Protein AF-A0A3D8UKM8-F1 (afdb_monomer_lite)

Structure (mmCIF, N/CA/C/O backbone):
data_AF-A0A3D8UKM8-F1
#
_entry.id   AF-A0A3D8UKM8-F1
#
loop_
_atom_site.group_PDB
_atom_site.id
_atom_site.type_symbol
_atom_site.label_atom_id
_atom_site.label_alt_id
_atom_site.label_comp_id
_atom_site.label_asym_id
_atom_site.label_entity_id
_atom_site.label_seq_id
_atom_site.pdbx_PDB_ins_code
_atom_site.Cartn_x
_atom_site.Cartn_y
_atom_site.Cartn_z
_atom_site.occupancy
_atom_site.B_iso_or_equiv
_atom_site.auth_seq_id
_atom_site.auth_comp_id
_atom_site.auth_asym_id
_atom_site.auth_atom_id
_atom_site.pdbx_PDB_model_num
ATOM 1 N N . MET A 1 1 ? -73.034 -34.391 69.040 1.00 37.00 1 MET A N 1
ATOM 2 C CA . MET A 1 1 ? -71.690 -34.898 69.391 1.00 37.00 1 MET A CA 1
ATOM 3 C C . MET A 1 1 ? -70.715 -34.436 68.321 1.00 37.00 1 MET A C 1
ATOM 5 O O . MET A 1 1 ? -71.041 -34.678 67.173 1.00 37.00 1 MET A O 1
ATOM 9 N N . LYS A 1 2 ? -69.572 -33.852 68.734 1.00 40.25 2 LYS A N 1
ATOM 10 C CA . LYS A 1 2 ? -68.209 -34.066 68.185 1.00 40.25 2 LYS A CA 1
ATOM 11 C C . LYS A 1 2 ? -67.989 -33.711 66.690 1.00 40.25 2 LYS A C 1
ATOM 13 O O . LYS A 1 2 ? -68.702 -34.214 65.848 1.00 40.25 2 LYS A O 1
ATOM 18 N N . LEU A 1 3 ? -67.008 -32.933 66.231 1.00 40.53 3 LEU A N 1
ATOM 19 C CA . LEU A 1 3 ? -65.710 -32.465 66.729 1.00 40.53 3 LEU A CA 1
ATOM 20 C C . LEU A 1 3 ? -65.201 -31.385 65.736 1.00 40.53 3 LEU A C 1
ATOM 22 O O . LEU A 1 3 ? -65.395 -31.526 64.535 1.00 40.53 3 LEU A O 1
ATOM 26 N N . LEU A 1 4 ? -64.556 -30.342 66.270 1.00 45.38 4 LEU A N 1
ATOM 27 C CA . LEU A 1 4 ? -63.346 -29.651 65.783 1.00 45.38 4 LEU A CA 1
ATOM 28 C C . LEU A 1 4 ? -62.930 -29.743 64.289 1.00 45.38 4 LEU A C 1
ATOM 30 O O . LEU A 1 4 ? -62.581 -30.816 63.814 1.00 45.38 4 LEU A O 1
ATOM 34 N N . HIS A 1 5 ? -62.714 -28.598 63.623 1.00 42.22 5 HIS A N 1
ATOM 35 C CA . HIS A 1 5 ? -61.382 -27.958 63.542 1.00 42.22 5 HIS A CA 1
ATOM 36 C C . HIS A 1 5 ? -61.373 -26.676 62.684 1.00 42.22 5 HIS A C 1
ATOM 38 O O . HIS A 1 5 ? -61.903 -26.616 61.581 1.00 42.22 5 HIS A O 1
ATOM 44 N N . SER A 1 6 ? -60.713 -25.659 63.238 1.00 53.66 6 SER A N 1
ATOM 45 C CA . SER A 1 6 ? -60.267 -24.417 62.605 1.00 53.66 6 SER A CA 1
ATOM 46 C C . SER A 1 6 ? -59.306 -24.693 61.443 1.00 53.66 6 SER A C 1
ATOM 48 O O . SER A 1 6 ? -58.308 -25.374 61.668 1.00 53.66 6 SER A O 1
ATOM 50 N N . ILE A 1 7 ? -59.550 -24.140 60.247 1.00 52.72 7 ILE A N 1
ATOM 51 C CA . ILE A 1 7 ? -58.528 -23.997 59.191 1.00 52.72 7 ILE A CA 1
ATOM 52 C C . ILE A 1 7 ? -58.705 -22.639 58.493 1.00 52.72 7 ILE A C 1
ATOM 54 O O . ILE A 1 7 ? -59.426 -22.487 57.514 1.00 52.72 7 ILE A O 1
ATOM 58 N N . ILE A 1 8 ? -58.083 -21.634 59.110 1.00 48.53 8 ILE A N 1
ATOM 59 C CA . ILE A 1 8 ? -57.182 -20.632 58.518 1.00 48.53 8 ILE A CA 1
ATOM 60 C C . ILE A 1 8 ? -57.419 -20.312 57.029 1.00 48.53 8 ILE A C 1
ATOM 62 O O . ILE A 1 8 ? -57.044 -21.062 56.129 1.00 48.53 8 ILE A O 1
ATOM 66 N N . LEU A 1 9 ? -57.938 -19.105 56.796 1.00 47.56 9 LEU A N 1
ATOM 67 C CA . LEU A 1 9 ? -57.894 -18.374 55.534 1.00 47.56 9 LEU A CA 1
ATOM 68 C C . LEU A 1 9 ? -56.422 -18.104 55.157 1.00 47.56 9 LEU A C 1
ATOM 70 O O . LEU A 1 9 ? -55.821 -17.134 55.613 1.00 47.56 9 LEU A O 1
ATOM 74 N N . ILE A 1 10 ? -55.818 -18.985 54.355 1.00 50.00 10 ILE A N 1
ATOM 75 C CA . ILE A 1 10 ? -54.484 -18.775 53.777 1.00 50.00 10 ILE A CA 1
ATOM 76 C C . ILE A 1 10 ? -54.633 -17.761 52.639 1.00 50.00 10 ILE A C 1
ATOM 78 O O . ILE A 1 10 ? -54.906 -18.115 51.493 1.00 50.00 10 ILE A O 1
ATOM 82 N N . THR A 1 11 ? -54.451 -16.475 52.942 1.00 49.25 11 THR A N 1
ATOM 83 C CA . THR A 1 11 ? -54.094 -15.488 51.922 1.00 49.25 11 THR A CA 1
ATOM 84 C C . THR A 1 11 ? -52.689 -15.823 51.439 1.00 49.25 11 THR A C 1
ATOM 86 O O . THR A 1 11 ? -51.696 -15.457 52.069 1.00 49.25 11 THR A O 1
ATOM 89 N N . LEU A 1 12 ? -52.601 -16.549 50.328 1.00 47.50 12 LEU A N 1
ATOM 90 C CA . LEU A 1 12 ? -51.359 -16.730 49.595 1.00 47.50 12 LEU A CA 1
ATOM 91 C C . LEU A 1 12 ? -51.004 -15.386 48.940 1.00 47.50 12 LEU A C 1
ATOM 93 O O . LEU A 1 12 ? -51.310 -15.140 47.776 1.00 47.50 12 LEU A O 1
ATOM 97 N N . PHE A 1 13 ? -50.390 -14.483 49.707 1.00 51.66 13 PHE A N 1
ATOM 98 C CA . PHE A 1 13 ? -49.663 -13.353 49.141 1.00 51.66 13 PHE A CA 1
ATOM 99 C C . PHE A 1 13 ? -48.431 -13.944 48.456 1.00 51.66 13 PHE A C 1
ATOM 101 O O . PHE A 1 13 ? -47.390 -14.157 49.075 1.00 51.66 13 PHE A O 1
ATOM 108 N N . ALA A 1 14 ? -48.576 -14.296 47.179 1.00 52.03 14 ALA A N 1
ATOM 109 C CA . ALA A 1 14 ? -47.441 -14.606 46.333 1.00 52.03 14 ALA A CA 1
ATOM 110 C C . ALA A 1 14 ? -46.570 -13.345 46.275 1.00 52.03 14 ALA A C 1
ATOM 112 O O . ALA A 1 14 ? -46.911 -12.366 45.610 1.00 52.03 14 ALA A O 1
ATOM 113 N N . THR A 1 15 ? -45.463 -13.335 47.013 1.00 51.72 15 THR A N 1
ATOM 114 C CA . THR A 1 15 ? -44.419 -12.328 46.858 1.00 51.72 15 THR A CA 1
ATOM 115 C C . THR A 1 15 ? -43.803 -12.530 45.480 1.00 51.72 15 THR A C 1
ATOM 117 O O . THR A 1 15 ? -42.902 -13.340 45.280 1.00 51.72 15 THR A O 1
ATOM 120 N N . MET A 1 16 ? -44.324 -11.820 44.479 1.00 47.91 16 MET A N 1
ATOM 121 C CA . MET A 1 16 ? -43.662 -11.745 43.185 1.00 47.91 16 MET A CA 1
ATOM 122 C C . MET A 1 16 ? -42.315 -11.051 43.398 1.00 47.91 16 MET A C 1
ATOM 124 O O . MET A 1 16 ? -42.268 -9.856 43.700 1.00 47.91 16 MET A O 1
ATOM 128 N N . LEU A 1 17 ? -41.213 -11.800 43.272 1.00 51.38 17 LEU A N 1
ATOM 129 C CA . LEU A 1 17 ? -39.883 -11.226 43.081 1.00 51.38 17 LEU A CA 1
ATOM 130 C C . LEU A 1 17 ? -39.904 -10.477 41.743 1.00 51.38 17 LEU A C 1
ATOM 132 O O . LEU A 1 17 ? -39.611 -11.035 40.689 1.00 51.38 17 LEU A O 1
ATOM 136 N N . ASN A 1 18 ? -40.305 -9.209 41.774 1.00 58.56 18 ASN A N 1
ATOM 137 C CA . ASN A 1 18 ? -40.315 -8.355 40.597 1.00 58.56 18 ASN A CA 1
ATOM 138 C C . ASN A 1 18 ? -38.876 -7.932 40.286 1.00 58.56 18 ASN A C 1
ATOM 140 O O . ASN A 1 18 ? -38.414 -6.889 40.750 1.00 58.56 18 ASN A O 1
ATOM 144 N N . ALA A 1 19 ? -38.159 -8.733 39.498 1.00 65.88 19 ALA A N 1
ATOM 145 C CA . ALA A 1 19 ? -36.970 -8.254 38.806 1.00 65.88 19 ALA A CA 1
ATOM 146 C C . ALA A 1 19 ? -37.419 -7.167 37.816 1.00 65.88 19 ALA A C 1
ATOM 148 O O . ALA A 1 19 ? -37.959 -7.464 36.753 1.00 65.88 19 ALA A O 1
ATOM 149 N N . GLN A 1 20 ? -37.274 -5.897 38.198 1.00 81.88 20 GLN A N 1
ATOM 150 C CA . GLN A 1 20 ? -37.679 -4.781 37.347 1.00 81.88 20 GLN A CA 1
ATOM 151 C C . GLN A 1 20 ? -36.661 -4.621 36.221 1.00 81.88 20 GLN A C 1
ATOM 153 O O . GLN A 1 20 ? -35.467 -4.486 36.493 1.00 81.88 20 GLN A O 1
ATOM 158 N N . THR A 1 21 ? -37.127 -4.600 34.972 1.00 89.50 21 THR A N 1
ATOM 159 C CA . THR A 1 21 ? -36.298 -4.310 33.797 1.00 89.50 21 THR A CA 1
ATOM 160 C C . THR A 1 21 ? -36.828 -3.104 33.038 1.00 89.50 21 THR A C 1
ATOM 162 O O . THR A 1 21 ? -38.039 -2.904 32.954 1.00 89.50 21 THR A O 1
ATOM 165 N N . THR A 1 22 ? -35.944 -2.312 32.441 1.00 93.44 22 THR A N 1
ATOM 166 C CA . THR A 1 22 ? -36.337 -1.204 31.565 1.00 93.44 22 THR A CA 1
ATOM 167 C C . THR A 1 22 ? -35.377 -1.082 30.391 1.00 93.44 22 THR A C 1
ATOM 169 O O . THR A 1 22 ? -34.185 -1.335 30.533 1.00 93.44 22 THR A O 1
ATOM 172 N N . MET A 1 23 ? -35.896 -0.716 29.222 1.00 92.81 23 MET A N 1
ATOM 173 C CA . MET A 1 23 ? -35.094 -0.506 28.022 1.00 92.81 23 MET A CA 1
ATOM 174 C C . MET A 1 23 ? -34.968 0.989 27.755 1.00 92.81 23 MET A C 1
ATOM 176 O O . MET A 1 23 ? -35.978 1.689 27.697 1.00 92.81 23 MET A O 1
ATOM 180 N N . CYS A 1 24 ? -33.743 1.458 27.550 1.00 96.25 24 CYS A N 1
ATOM 181 C CA . CYS A 1 24 ? -33.461 2.823 27.129 1.00 96.25 24 CYS A CA 1
ATOM 182 C C . CYS A 1 24 ? -32.556 2.813 25.903 1.00 96.25 24 CYS A C 1
ATOM 184 O O . CYS A 1 24 ? -31.818 1.859 25.685 1.00 96.25 24 CYS A O 1
ATOM 186 N N . TYR A 1 25 ? -32.582 3.860 25.092 1.00 95.62 25 TYR A N 1
ATOM 187 C CA . TYR A 1 25 ? -31.808 3.900 23.861 1.00 95.62 25 TYR A CA 1
ATOM 188 C C . TYR A 1 25 ? -31.309 5.301 23.527 1.00 95.62 25 TYR A C 1
ATOM 190 O O . TYR A 1 25 ? -31.756 6.297 24.087 1.00 95.62 25 TYR A O 1
ATOM 198 N N . LYS A 1 26 ? -30.362 5.377 22.598 1.00 96.38 26 LYS A N 1
ATOM 199 C CA . LYS A 1 26 ? -29.943 6.619 21.963 1.00 96.38 26 LYS A CA 1
ATOM 200 C C . LYS A 1 26 ? -29.675 6.375 20.497 1.00 96.38 26 LYS A C 1
ATOM 202 O O . LYS A 1 26 ? -28.954 5.441 20.159 1.00 96.38 26 LYS A O 1
ATOM 207 N N . GLU A 1 27 ? -30.224 7.224 19.645 1.00 93.56 27 GLU A N 1
ATOM 208 C CA . GLU A 1 27 ? -29.980 7.168 18.209 1.00 93.56 27 GLU A CA 1
ATOM 209 C C . GLU A 1 27 ? -29.016 8.267 17.765 1.00 93.56 27 GLU A C 1
ATOM 211 O O . GLU A 1 27 ? -28.980 9.354 18.343 1.00 93.56 27 GLU A O 1
ATOM 216 N N . ASN A 1 28 ? -28.259 7.984 16.705 1.00 90.88 28 ASN A N 1
ATOM 217 C CA . ASN A 1 28 ? -27.382 8.928 16.011 1.00 90.88 28 ASN A CA 1
ATOM 218 C C . ASN A 1 28 ? -26.331 9.623 16.899 1.00 90.88 28 ASN A C 1
ATOM 220 O O . ASN A 1 28 ? -25.879 10.724 16.587 1.00 90.88 28 ASN A O 1
ATOM 224 N N . HIS A 1 29 ? -25.887 8.969 17.972 1.00 89.06 29 HIS A N 1
ATOM 225 C CA . HIS A 1 29 ? -24.851 9.492 18.859 1.00 89.06 29 HIS A CA 1
ATOM 226 C C . HIS A 1 29 ? -23.456 9.108 18.357 1.00 89.06 29 HIS A C 1
ATOM 228 O O . HIS A 1 29 ? -23.031 7.957 18.456 1.00 89.06 29 HIS A O 1
ATOM 234 N N . SER A 1 30 ? -22.737 10.068 17.774 1.00 85.88 30 SER A N 1
ATOM 235 C CA . SER A 1 30 ? -21.434 9.823 17.141 1.00 85.88 30 SER A CA 1
ATOM 236 C C . SER A 1 30 ? -20.269 9.728 18.125 1.00 85.88 30 SER A C 1
ATOM 238 O O . SER A 1 30 ? -19.250 9.113 17.810 1.00 85.88 30 SER A O 1
ATOM 240 N N . ASP A 1 31 ? -20.386 10.363 19.292 1.00 86.06 31 ASP A N 1
ATOM 241 C CA . ASP A 1 31 ? -19.308 10.418 20.275 1.00 86.06 31 ASP A CA 1
ATOM 242 C C . ASP A 1 31 ? -19.448 9.325 21.333 1.00 86.06 31 ASP A C 1
ATOM 244 O O . ASP A 1 31 ? -20.073 9.467 22.380 1.00 86.06 31 ASP A O 1
ATOM 248 N N . MET A 1 32 ? -18.779 8.217 21.072 1.00 81.81 32 MET A N 1
ATOM 249 C CA . MET A 1 32 ? -18.794 7.051 21.942 1.00 81.81 32 MET A CA 1
ATOM 250 C C . MET A 1 32 ? -18.269 7.316 23.364 1.00 81.81 32 MET A C 1
ATOM 252 O O . MET A 1 32 ? -18.579 6.544 24.262 1.00 81.81 32 MET A O 1
ATOM 256 N N . THR A 1 33 ? -17.502 8.389 23.596 1.00 82.31 33 THR A N 1
ATOM 257 C CA . THR A 1 33 ? -16.955 8.711 24.928 1.00 82.31 33 THR A CA 1
ATOM 258 C C . THR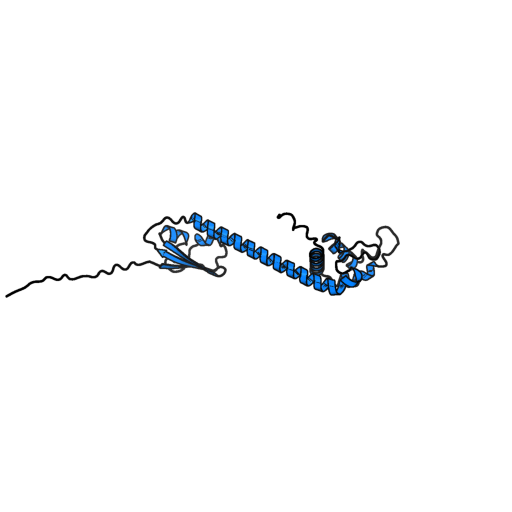 A 1 33 ? -17.975 9.360 25.860 1.00 82.31 33 THR A C 1
ATOM 260 O O . THR A 1 33 ? -17.815 9.327 27.075 1.00 82.31 33 THR A O 1
ATOM 263 N N . THR A 1 34 ? -19.052 9.911 25.301 1.00 90.69 34 THR A N 1
ATOM 264 C CA . THR A 1 34 ? -20.091 10.627 26.051 1.00 90.69 34 THR A CA 1
ATOM 265 C C . THR A 1 34 ? -21.400 9.847 26.146 1.00 90.69 34 THR A C 1
ATOM 267 O O . THR A 1 34 ? -22.346 10.315 26.776 1.00 90.69 34 THR A O 1
ATOM 270 N N . ILE A 1 35 ? -21.492 8.643 25.566 1.00 90.94 35 ILE A N 1
ATOM 271 C CA . ILE A 1 35 ? -22.751 7.877 25.528 1.00 90.94 35 ILE A CA 1
ATOM 272 C C . ILE A 1 35 ? -23.274 7.518 26.927 1.00 90.94 35 ILE A C 1
ATOM 274 O O . ILE A 1 35 ? -24.474 7.603 27.174 1.00 90.94 35 ILE A O 1
ATOM 278 N N . ASN A 1 36 ? -22.385 7.206 27.875 1.00 87.19 36 ASN A N 1
ATOM 279 C CA . ASN A 1 36 ? -22.770 6.820 29.236 1.00 87.19 36 ASN A CA 1
ATOM 280 C C . ASN A 1 36 ? -23.314 7.989 30.073 1.00 87.19 36 ASN A C 1
ATOM 282 O O . ASN A 1 36 ? -24.058 7.763 31.029 1.00 87.19 36 ASN A O 1
ATOM 286 N N . THR A 1 37 ? -22.956 9.226 29.722 1.00 92.50 37 THR A N 1
ATOM 287 C CA . THR A 1 37 ? -23.399 10.461 30.392 1.00 92.50 37 THR A CA 1
ATOM 288 C C . THR A 1 37 ? -24.475 11.211 29.605 1.00 92.50 37 THR A C 1
ATOM 290 O O . THR A 1 37 ? -25.123 12.110 30.140 1.00 92.50 37 THR A O 1
ATOM 293 N N . THR A 1 38 ? -24.718 10.819 28.353 1.00 94.31 38 THR A N 1
ATOM 294 C CA . THR A 1 38 ? -25.784 11.364 27.511 1.00 94.31 38 THR A CA 1
ATOM 295 C C . THR A 1 38 ? -27.145 10.854 27.975 1.00 94.31 38 THR A C 1
ATOM 297 O O . THR A 1 38 ? -27.305 9.690 28.342 1.00 94.31 38 THR A O 1
ATOM 300 N N . LYS A 1 39 ? -28.153 11.731 27.954 1.00 96.69 39 LYS A N 1
ATOM 301 C CA . LYS A 1 39 ? -29.528 11.372 28.314 1.00 96.69 39 LYS A CA 1
ATOM 302 C C . LYS A 1 39 ? -30.112 10.395 27.294 1.00 96.69 39 LYS A C 1
ATOM 304 O O . LYS A 1 39 ? -30.149 10.698 26.096 1.00 96.69 39 LYS A O 1
ATOM 309 N N . LEU A 1 40 ? -30.565 9.249 27.792 1.00 96.00 40 LEU A N 1
ATOM 310 C CA . LEU A 1 40 ? -31.146 8.168 27.011 1.00 96.00 40 LEU A CA 1
ATOM 311 C C . LEU A 1 40 ? -32.661 8.336 26.902 1.00 96.00 40 LEU A C 1
ATOM 313 O O . LEU A 1 40 ? -33.336 8.779 27.832 1.00 96.00 40 LEU A O 1
ATOM 317 N N . ASP A 1 41 ? -33.184 7.943 25.757 1.00 95.75 41 ASP A N 1
ATOM 318 C CA . ASP A 1 41 ? -34.593 7.944 25.402 1.00 95.75 41 ASP A CA 1
ATOM 319 C C . ASP A 1 41 ? -35.238 6.595 25.780 1.00 95.75 41 ASP A C 1
ATOM 321 O O . ASP A 1 41 ? -34.548 5.609 26.047 1.00 95.75 41 ASP A O 1
ATOM 325 N N . GLY A 1 42 ? -36.570 6.539 25.831 1.00 91.44 42 GLY A N 1
ATOM 326 C CA . GLY A 1 42 ? -37.308 5.308 26.140 1.00 91.44 42 GLY A CA 1
ATOM 327 C C . GLY A 1 42 ? -37.338 4.908 27.623 1.00 91.44 42 GLY A C 1
ATOM 328 O O . GLY A 1 42 ? -36.648 5.480 28.472 1.00 91.44 42 GLY A O 1
ATOM 329 N N . GLY A 1 43 ? -38.201 3.935 27.931 1.00 92.88 43 GLY A N 1
ATOM 330 C CA . GLY A 1 43 ? -38.332 3.321 29.256 1.00 92.88 43 GLY A CA 1
ATOM 331 C C . GLY A 1 43 ? -38.434 4.323 30.409 1.00 92.88 43 GLY A C 1
ATOM 332 O O . GLY A 1 43 ? -39.153 5.319 30.331 1.00 92.88 43 GLY A O 1
ATOM 333 N N . LEU A 1 44 ? -37.700 4.048 31.489 1.00 92.44 44 LEU A N 1
ATOM 334 C CA . LEU A 1 44 ? -37.571 4.945 32.645 1.00 92.44 44 LEU A CA 1
ATOM 335 C C . LEU A 1 44 ? -36.580 6.095 32.418 1.00 92.44 44 LEU A C 1
ATOM 337 O O . LEU A 1 44 ? -36.543 7.021 33.230 1.00 92.44 44 LEU A O 1
ATOM 341 N N . CYS A 1 45 ? -35.792 6.061 31.339 1.00 93.62 45 CYS A N 1
ATOM 342 C CA . CYS A 1 45 ? -34.824 7.111 31.054 1.00 93.62 45 CYS A CA 1
ATOM 343 C C . CYS A 1 45 ? -35.496 8.379 30.526 1.00 93.62 45 CYS A C 1
ATOM 345 O O . CYS A 1 45 ? -35.108 9.468 30.943 1.00 93.62 45 CYS A O 1
ATOM 347 N N . GLN A 1 46 ? -36.532 8.248 29.685 1.00 94.62 46 GLN A N 1
ATOM 348 C CA . GLN A 1 46 ? -37.428 9.336 29.247 1.00 94.62 46 GLN A CA 1
ATOM 349 C C . GLN A 1 46 ? -36.712 10.627 28.807 1.00 94.62 46 GLN A C 1
ATOM 351 O O . GLN A 1 46 ? -37.183 11.727 29.101 1.00 94.62 46 GLN A O 1
ATOM 356 N N . SER A 1 47 ? -35.536 10.513 28.186 1.00 94.75 47 SER A N 1
ATOM 357 C CA . SER A 1 47 ? -34.684 11.649 27.794 1.00 94.75 47 SER A CA 1
ATOM 358 C C . SER A 1 47 ? -34.186 12.503 28.973 1.00 94.75 47 SER A C 1
ATOM 360 O O . SER A 1 47 ? -33.647 13.591 28.785 1.00 94.75 47 SER A O 1
ATOM 362 N N . LYS A 1 48 ? -34.345 12.015 30.207 1.00 95.75 48 LYS A N 1
ATOM 363 C CA . LYS A 1 48 ? -34.006 12.686 31.471 1.00 95.75 48 LYS A CA 1
ATOM 364 C C . LYS A 1 48 ? -32.869 12.011 32.218 1.00 95.75 48 LYS A C 1
ATOM 366 O O . LYS A 1 48 ? -32.196 12.691 32.990 1.00 95.75 48 LYS A O 1
ATOM 371 N N . LYS A 1 49 ? -32.637 10.716 31.995 1.00 95.44 49 LYS A N 1
ATOM 372 C CA . LYS A 1 49 ? -31.583 9.941 32.664 1.00 95.44 49 LYS A CA 1
ATOM 373 C C . LYS A 1 49 ? -30.604 9.357 31.656 1.00 95.44 49 LYS A C 1
ATOM 375 O O . LYS A 1 49 ? -30.990 8.889 30.589 1.00 95.44 49 LYS A O 1
ATOM 380 N N . SER A 1 50 ? -29.332 9.414 32.001 1.00 95.31 50 SER A N 1
ATOM 381 C CA . SER A 1 50 ? -28.228 8.738 31.327 1.00 95.31 50 SER A CA 1
ATOM 382 C C . SER A 1 50 ? -28.021 7.335 31.895 1.00 95.31 50 SER A C 1
ATOM 384 O O . SER A 1 50 ? -28.551 7.011 32.960 1.00 95.31 50 SER A O 1
ATOM 386 N N . ALA A 1 51 ? -27.212 6.508 31.227 1.00 92.12 51 ALA A N 1
ATOM 387 C CA . ALA A 1 51 ? -26.828 5.207 31.774 1.00 92.12 51 ALA A CA 1
ATOM 388 C C . ALA A 1 51 ? -26.163 5.348 33.154 1.00 92.12 51 ALA A C 1
ATOM 390 O O . ALA A 1 51 ? -26.467 4.586 34.068 1.00 92.12 51 ALA A O 1
ATOM 391 N N . LYS A 1 52 ? -25.318 6.371 33.337 1.00 92.44 52 LYS A N 1
ATOM 392 C CA . LYS A 1 52 ? -24.682 6.676 34.624 1.00 92.44 52 LYS A CA 1
ATOM 393 C C . LYS A 1 52 ? -25.700 6.981 35.725 1.00 92.44 52 LYS A C 1
ATOM 395 O O . LYS A 1 52 ? -25.577 6.467 36.829 1.00 92.44 52 LYS A O 1
ATOM 400 N N . GLU A 1 53 ? -26.715 7.788 35.433 1.00 92.81 53 GLU A N 1
ATOM 401 C CA . GLU A 1 53 ? -27.753 8.126 36.417 1.00 92.81 53 GLU A CA 1
ATOM 402 C C . GLU A 1 53 ? -28.651 6.935 36.741 1.00 92.81 53 GLU A C 1
ATOM 404 O O . GLU A 1 53 ? -28.965 6.720 37.907 1.00 92.81 53 GLU A O 1
ATOM 409 N N . ME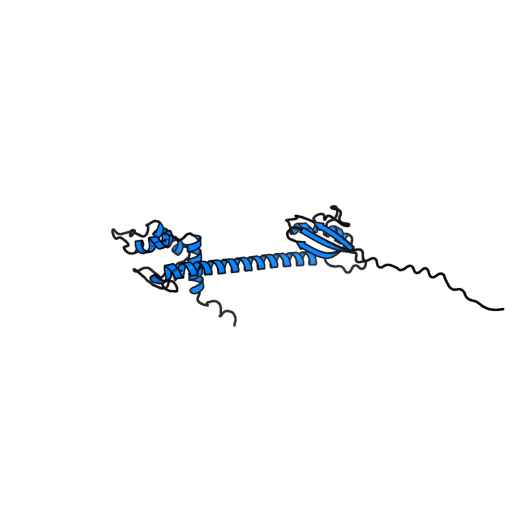T A 1 54 ? -29.000 6.118 35.743 1.00 92.06 54 MET A N 1
ATOM 410 C CA . MET A 1 54 ? -29.708 4.856 35.976 1.00 92.06 54 MET A CA 1
ATOM 411 C C . MET A 1 54 ? -28.917 3.959 36.934 1.00 92.06 54 MET A C 1
ATOM 413 O O . MET A 1 54 ? -29.484 3.430 37.890 1.00 92.06 54 MET A O 1
ATOM 417 N N . ASN A 1 55 ? -27.601 3.856 36.738 1.00 87.44 55 ASN A N 1
ATOM 418 C CA . ASN A 1 55 ? -26.741 3.065 37.612 1.00 87.44 55 ASN A CA 1
ATOM 419 C C . ASN A 1 55 ? -26.662 3.625 39.039 1.00 87.44 55 ASN A C 1
ATOM 421 O O . ASN A 1 55 ? -26.788 2.872 40.003 1.00 87.44 55 ASN A O 1
ATOM 425 N N . ASN A 1 56 ? -26.558 4.948 39.191 1.00 87.44 56 ASN A N 1
ATOM 426 C CA . ASN A 1 56 ? -26.589 5.607 40.503 1.00 87.44 56 ASN A CA 1
ATOM 427 C C . ASN A 1 56 ? -27.918 5.390 41.254 1.00 87.44 56 ASN A C 1
ATOM 429 O O . ASN A 1 56 ? -27.954 5.444 42.479 1.00 87.44 56 ASN A O 1
ATOM 433 N N . GLU A 1 57 ? -29.010 5.126 40.536 1.00 87.88 57 GLU A N 1
ATOM 434 C CA . GLU A 1 57 ? -30.322 4.799 41.107 1.00 87.88 57 GLU A CA 1
ATOM 435 C C . GLU A 1 57 ? -30.512 3.295 41.405 1.00 87.88 57 GLU A C 1
ATOM 437 O O . GLU A 1 57 ? -31.625 2.844 41.711 1.00 87.88 57 GLU A O 1
ATOM 442 N N . GLY A 1 58 ? -29.438 2.505 41.316 1.00 84.88 58 GLY A N 1
ATOM 443 C CA . GLY A 1 58 ? -29.433 1.072 41.618 1.00 84.88 58 GLY A CA 1
ATOM 444 C C . GLY A 1 58 ? -29.930 0.185 40.476 1.00 84.88 58 GLY A C 1
ATOM 445 O O . GLY A 1 58 ? -30.259 -0.982 40.699 1.00 84.88 58 GLY A O 1
ATOM 446 N N . TRP A 1 59 ? -30.019 0.718 39.256 1.00 89.88 59 TRP A N 1
ATOM 447 C CA . TRP A 1 59 ? -30.163 -0.114 38.066 1.00 89.88 59 TRP A CA 1
ATOM 448 C C . TRP A 1 59 ? -28.796 -0.644 37.639 1.00 89.88 59 TRP A C 1
ATOM 450 O O . TRP A 1 59 ? -27.767 -0.037 37.886 1.00 89.88 59 TRP A O 1
ATOM 460 N N . THR A 1 60 ? -28.772 -1.799 37.000 1.00 88.50 60 THR A N 1
ATOM 461 C CA . THR A 1 60 ? -27.561 -2.390 36.428 1.00 88.50 60 THR A CA 1
ATOM 462 C C . THR A 1 60 ? -27.819 -2.655 34.958 1.00 88.50 60 THR A C 1
ATOM 464 O O . THR A 1 60 ? -28.929 -3.042 34.588 1.00 88.50 60 THR A O 1
ATOM 467 N N . THR A 1 61 ? -26.834 -2.406 34.102 1.00 89.38 61 THR A N 1
ATOM 468 C CA . THR A 1 61 ? -26.955 -2.729 32.679 1.00 89.38 61 THR A CA 1
ATOM 469 C C . THR A 1 61 ? -26.808 -4.237 32.484 1.00 89.38 61 THR A C 1
ATOM 471 O O . THR A 1 61 ? -25.722 -4.777 32.670 1.00 89.38 61 THR A O 1
ATOM 474 N N . GLU A 1 62 ? -27.893 -4.903 32.098 1.00 87.25 62 GLU A N 1
ATOM 475 C CA . GLU A 1 62 ? -27.921 -6.334 31.780 1.00 87.25 62 GLU A CA 1
ATOM 476 C C . GLU A 1 62 ? -27.335 -6.597 30.384 1.00 87.25 62 GLU A C 1
ATOM 478 O O . GLU A 1 62 ? -26.582 -7.547 30.195 1.00 87.25 62 GLU A O 1
ATOM 483 N N . ASP A 1 63 ? -27.662 -5.744 29.406 1.00 87.44 63 ASP A N 1
ATOM 484 C CA . ASP A 1 63 ? -27.195 -5.878 28.022 1.00 87.44 63 ASP A CA 1
ATOM 485 C C . ASP A 1 63 ? -27.093 -4.513 27.317 1.00 87.44 63 ASP A C 1
ATOM 487 O O . ASP A 1 63 ? -27.811 -3.563 27.656 1.00 87.44 63 ASP A O 1
ATOM 491 N N . ILE A 1 64 ? -26.206 -4.418 26.321 1.00 90.62 64 ILE A N 1
ATOM 492 C CA . ILE A 1 64 ? -26.067 -3.260 25.431 1.00 90.62 64 ILE A CA 1
ATOM 493 C C . ILE A 1 64 ? -25.956 -3.740 23.985 1.00 90.62 64 ILE A C 1
ATOM 495 O O . ILE A 1 64 ? -24.967 -4.355 23.582 1.00 90.62 64 ILE A O 1
ATOM 499 N N . LYS A 1 65 ? -26.924 -3.346 23.157 1.00 90.31 65 LYS A N 1
ATOM 500 C CA . LYS A 1 65 ? -26.869 -3.538 21.708 1.00 90.31 65 LYS A CA 1
ATOM 501 C C . LYS A 1 65 ? -26.402 -2.259 21.026 1.00 90.31 65 LYS A C 1
ATOM 503 O O . LYS A 1 65 ? -27.039 -1.215 21.153 1.00 90.31 65 LYS A O 1
ATOM 508 N N . ILE A 1 66 ? -25.321 -2.359 20.256 1.00 90.19 66 ILE A N 1
ATOM 509 C CA . ILE A 1 66 ? -24.747 -1.242 19.497 1.00 90.19 66 ILE A CA 1
ATOM 510 C C . ILE A 1 66 ? -24.925 -1.515 18.004 1.00 90.19 66 ILE A C 1
ATOM 512 O O . ILE A 1 66 ? -24.498 -2.553 17.498 1.00 90.19 66 ILE A O 1
ATOM 516 N N . ASN A 1 67 ? -25.550 -0.583 17.289 1.00 87.31 67 ASN A N 1
ATOM 517 C CA . ASN A 1 67 ? -25.672 -0.616 15.837 1.00 87.31 67 ASN A CA 1
ATOM 518 C C . ASN A 1 67 ? -25.260 0.735 15.248 1.00 87.31 67 ASN A C 1
ATOM 520 O O . ASN A 1 67 ? -26.050 1.676 15.194 1.00 87.31 67 ASN A O 1
ATOM 524 N N . SER A 1 68 ? -24.011 0.818 14.787 1.00 86.94 68 SER A N 1
ATOM 525 C CA . SER A 1 68 ? -23.406 2.059 14.292 1.00 86.94 68 SER A CA 1
ATOM 526 C C . SER A 1 68 ? -23.450 3.171 15.352 1.00 86.94 68 SER A C 1
ATOM 528 O O . SER A 1 68 ? -22.754 3.049 16.354 1.00 86.94 68 SER A O 1
ATOM 530 N N . ASN A 1 69 ? -24.265 4.214 15.168 1.00 88.62 69 ASN A N 1
ATOM 531 C CA . ASN A 1 69 ? -24.406 5.321 16.124 1.00 88.62 69 ASN A CA 1
ATOM 532 C C . ASN A 1 69 ? -25.638 5.162 17.037 1.00 88.62 69 ASN A C 1
ATOM 534 O O . ASN A 1 69 ? -26.047 6.118 17.692 1.00 88.62 69 ASN A O 1
ATOM 538 N N . ASN A 1 70 ? -26.250 3.974 17.054 1.00 90.81 70 ASN A N 1
ATOM 539 C CA . ASN A 1 70 ? -27.436 3.672 17.847 1.00 90.81 70 ASN A CA 1
ATOM 540 C C . ASN A 1 70 ? -27.085 2.701 18.977 1.00 90.81 70 ASN A C 1
ATOM 542 O O . ASN A 1 70 ? -26.432 1.682 18.745 1.00 90.81 70 ASN A O 1
ATOM 546 N N . TYR A 1 71 ? -27.560 2.996 20.180 1.00 92.25 71 TYR A N 1
ATOM 547 C CA . TYR A 1 71 ? -27.272 2.263 21.407 1.00 92.25 71 TYR A CA 1
ATOM 548 C C . TYR A 1 71 ? -28.589 1.897 22.077 1.00 92.25 71 TYR A C 1
ATOM 550 O O . TYR A 1 71 ? -29.446 2.758 22.241 1.00 92.25 71 TYR A O 1
ATOM 558 N N . ILE A 1 72 ? -28.756 0.641 22.475 1.00 93.88 72 ILE A N 1
ATOM 559 C CA . ILE A 1 72 ? -29.919 0.169 23.230 1.00 93.88 72 ILE A CA 1
ATOM 560 C C . ILE A 1 72 ? -29.397 -0.499 24.495 1.00 93.88 72 ILE A C 1
ATOM 562 O O . ILE A 1 72 ? -28.662 -1.478 24.416 1.00 93.88 72 ILE A O 1
ATOM 566 N N . TYR A 1 73 ? -29.787 0.038 25.641 1.00 93.38 73 TYR A N 1
ATOM 567 C CA . TYR A 1 73 ? -29.487 -0.453 26.975 1.00 93.38 73 TYR A CA 1
ATOM 568 C C . TYR A 1 73 ? -30.688 -1.223 27.518 1.00 93.38 73 TYR A C 1
ATOM 570 O O . TYR A 1 73 ? -31.815 -0.721 27.506 1.00 93.38 73 TYR A O 1
ATOM 578 N N . LEU A 1 74 ? -30.439 -2.415 28.048 1.00 92.81 74 LEU A N 1
ATOM 579 C CA . LEU A 1 74 ? -31.384 -3.152 28.875 1.00 92.81 74 LEU A CA 1
ATOM 580 C C . LEU A 1 74 ? -30.915 -3.065 30.326 1.00 92.81 74 LEU A C 1
ATOM 582 O O . LEU A 1 74 ? -29.865 -3.594 30.673 1.00 92.81 74 LEU A O 1
ATOM 586 N N . PHE A 1 75 ? -31.686 -2.394 31.172 1.00 92.31 75 PHE A N 1
ATOM 587 C CA . PHE A 1 75 ? -31.403 -2.252 32.594 1.00 92.31 75 PHE A CA 1
ATOM 588 C C . PHE A 1 75 ? -32.223 -3.234 33.421 1.00 92.31 75 PHE A C 1
ATOM 590 O O . PHE A 1 75 ? -33.383 -3.497 33.105 1.00 92.31 75 PHE A O 1
ATOM 597 N N . LYS A 1 76 ? -31.647 -3.693 34.530 1.00 90.44 76 LYS A N 1
ATOM 598 C CA . LYS A 1 76 ? -32.275 -4.534 35.548 1.00 90.44 76 LYS A CA 1
ATOM 599 C C . LYS A 1 76 ? -31.969 -3.990 36.939 1.00 90.44 76 LYS A C 1
ATOM 601 O O . LYS A 1 76 ? -30.829 -3.638 37.231 1.00 90.44 76 LYS A O 1
ATOM 606 N N . LYS A 1 77 ? -32.971 -3.919 37.809 1.00 83.38 77 LYS A N 1
ATOM 607 C CA . LYS A 1 77 ? -32.801 -3.470 39.195 1.00 83.38 77 LYS A CA 1
ATOM 608 C C . LYS A 1 77 ? -32.483 -4.665 40.089 1.00 83.38 77 LYS A C 1
ATOM 610 O O . LYS A 1 77 ? -33.297 -5.581 40.196 1.00 83.38 77 LYS A O 1
ATOM 615 N N . VAL A 1 78 ? -31.305 -4.668 40.712 1.00 64.31 78 VAL A N 1
ATOM 616 C CA . VAL A 1 78 ? -30.863 -5.757 41.596 1.00 64.31 78 VAL A CA 1
ATOM 617 C C . VAL A 1 78 ? -31.074 -5.324 43.047 1.00 64.31 78 VAL A C 1
ATOM 619 O O . VAL A 1 78 ? -30.603 -4.273 43.462 1.00 64.31 78 VAL A O 1
ATOM 622 N N . THR A 1 79 ? -31.805 -6.122 43.827 1.00 57.91 79 THR A N 1
ATOM 623 C CA . THR A 1 79 ? -32.149 -5.833 45.236 1.00 57.91 79 THR A CA 1
ATOM 624 C C . THR A 1 79 ? -31.053 -6.215 46.236 1.00 57.91 79 THR A C 1
ATOM 626 O O . THR A 1 79 ? -31.231 -6.054 47.438 1.00 57.91 79 THR A O 1
ATOM 629 N N . THR A 1 80 ? -29.914 -6.705 45.755 1.00 50.31 80 THR A N 1
ATOM 630 C CA . THR A 1 80 ? -28.733 -7.056 46.552 1.00 50.31 80 THR A CA 1
ATOM 631 C C . THR A 1 80 ? -27.507 -6.424 45.911 1.00 50.31 80 THR A C 1
ATOM 633 O O . THR A 1 80 ? -27.079 -6.836 44.833 1.00 50.31 80 THR A O 1
ATOM 636 N N . ILE A 1 81 ? -26.983 -5.392 46.568 1.00 47.31 81 ILE A N 1
ATOM 637 C CA . ILE A 1 81 ? -25.814 -4.632 46.132 1.00 47.31 81 ILE A CA 1
ATOM 638 C C . ILE A 1 81 ? -24.574 -5.471 46.450 1.00 47.31 81 ILE A C 1
ATOM 640 O O . ILE A 1 81 ? -24.063 -5.432 47.562 1.00 47.31 81 ILE A O 1
ATOM 644 N N . ASN A 1 82 ? -24.098 -6.241 45.476 1.00 54.91 82 ASN A N 1
ATOM 645 C CA . ASN A 1 82 ? -22.666 -6.491 45.390 1.00 54.91 82 ASN A CA 1
ATOM 646 C C . ASN A 1 82 ? -22.102 -5.315 44.593 1.00 54.91 82 ASN A C 1
ATOM 648 O O . ASN A 1 82 ? -22.538 -5.088 43.465 1.00 54.91 82 ASN A O 1
ATOM 652 N N . GLU A 1 83 ? -21.212 -4.534 45.207 1.00 54.88 83 GLU A N 1
ATOM 653 C CA . GLU A 1 83 ? -20.555 -3.374 44.597 1.00 54.88 83 GLU A CA 1
ATOM 654 C C . GLU A 1 83 ? -19.830 -3.784 43.307 1.00 54.88 83 GLU A C 1
ATOM 656 O O . GLU A 1 83 ? -18.687 -4.237 43.315 1.00 54.88 83 GLU A O 1
ATOM 661 N N . VAL A 1 84 ? -20.508 -3.638 42.170 1.00 58.44 84 VAL A N 1
ATOM 662 C CA . VAL A 1 84 ? -19.869 -3.675 40.857 1.00 58.44 84 VAL A CA 1
ATOM 663 C C . VAL A 1 84 ? -19.207 -2.318 40.664 1.00 58.44 84 VAL A C 1
ATOM 665 O O . VAL A 1 84 ? -19.884 -1.297 40.552 1.00 58.44 84 VAL A O 1
ATOM 668 N N . ASN A 1 85 ? -17.875 -2.303 40.651 1.00 68.81 85 ASN A N 1
ATOM 669 C CA . ASN A 1 85 ? -17.096 -1.095 40.417 1.00 68.81 85 ASN A CA 1
ATOM 670 C C . ASN A 1 85 ? -17.283 -0.630 38.960 1.00 68.81 85 ASN A C 1
ATOM 672 O O . ASN A 1 85 ? -16.689 -1.168 38.022 1.00 68.81 85 ASN A O 1
ATOM 676 N N . MET A 1 86 ? -18.155 0.360 38.777 1.00 65.88 86 MET A N 1
ATOM 677 C CA . MET A 1 86 ? -18.545 0.897 37.472 1.00 65.88 86 MET A CA 1
ATOM 678 C C . MET A 1 86 ? -17.381 1.543 36.715 1.00 65.88 86 MET A C 1
ATOM 680 O O . MET A 1 86 ? -17.341 1.456 35.487 1.00 65.88 86 MET A O 1
ATOM 684 N N . ASP A 1 87 ? -16.410 2.111 37.433 1.00 75.69 87 ASP A N 1
ATOM 685 C CA . ASP A 1 87 ? -15.220 2.709 36.827 1.00 75.69 87 ASP A CA 1
ATOM 686 C C . ASP A 1 87 ? -14.332 1.624 36.199 1.00 75.69 87 ASP A C 1
ATOM 688 O O . ASP A 1 87 ? -13.754 1.810 35.125 1.00 75.69 87 ASP A O 1
ATOM 692 N N . GLU A 1 88 ? -14.256 0.442 36.817 1.00 77.94 88 GLU A N 1
ATOM 693 C CA . GLU A 1 88 ? -13.531 -0.700 36.251 1.00 77.94 88 GLU A CA 1
ATOM 694 C C . GLU A 1 88 ? -14.209 -1.226 34.975 1.00 77.94 88 GLU A C 1
ATOM 696 O O . GLU A 1 88 ? -13.540 -1.548 33.985 1.00 77.94 88 GLU A O 1
ATOM 701 N N . LEU A 1 89 ? -15.543 -1.280 34.970 1.00 79.38 89 LEU A N 1
ATOM 702 C CA . LEU A 1 89 ? -16.314 -1.732 33.815 1.00 79.38 89 LEU A CA 1
ATOM 703 C C . LEU A 1 89 ? -16.198 -0.757 32.633 1.00 79.38 89 LEU A C 1
ATOM 705 O O . LEU A 1 89 ? -15.969 -1.200 31.505 1.00 79.38 89 LEU A O 1
ATOM 709 N N . GLU A 1 90 ? -16.302 0.552 32.876 1.00 78.44 90 GLU A N 1
ATOM 710 C CA . GLU A 1 90 ? -16.151 1.581 31.841 1.00 78.44 90 GLU A CA 1
ATOM 711 C C . GLU A 1 90 ? -14.757 1.531 31.202 1.00 78.44 90 GLU A C 1
ATOM 713 O O . GLU A 1 90 ? -14.633 1.480 29.974 1.00 78.44 90 GLU A O 1
ATOM 718 N N . ASN A 1 91 ? -13.707 1.417 32.020 1.00 83.75 91 ASN A N 1
ATOM 719 C CA . ASN A 1 91 ? -12.336 1.272 31.534 1.00 83.75 91 ASN A CA 1
ATOM 720 C C . ASN A 1 91 ? -12.153 0.015 30.669 1.00 83.75 91 ASN A C 1
ATOM 722 O O . ASN A 1 91 ? -11.528 0.070 29.606 1.00 83.75 91 ASN A O 1
ATOM 726 N N . ARG A 1 92 ? -12.747 -1.115 31.068 1.00 84.62 92 ARG A N 1
ATOM 727 C CA . ARG A 1 92 ? -12.683 -2.375 30.313 1.00 84.62 92 ARG A CA 1
ATOM 728 C C . ARG A 1 92 ? -13.361 -2.275 28.944 1.00 84.62 92 ARG A C 1
ATOM 730 O O . ARG A 1 92 ? -12.848 -2.821 27.963 1.00 84.62 92 ARG A O 1
ATOM 737 N N . VAL A 1 93 ? -14.501 -1.588 28.863 1.00 86.56 93 VAL A N 1
ATOM 738 C CA . VAL A 1 93 ? -15.222 -1.365 27.600 1.00 86.56 93 VAL A CA 1
ATOM 739 C C . VAL A 1 93 ? -14.419 -0.446 26.677 1.00 86.56 93 VAL A C 1
ATOM 741 O O . VAL A 1 93 ? -14.227 -0.784 25.507 1.00 86.56 93 VAL A O 1
ATOM 744 N N . LEU A 1 94 ? -13.867 0.656 27.199 1.00 87.62 94 LEU A N 1
ATOM 745 C CA . LEU A 1 94 ? -13.026 1.576 26.424 1.00 87.62 94 LEU A CA 1
ATOM 746 C C . LEU A 1 94 ? -11.781 0.884 25.852 1.00 87.62 94 LEU A C 1
ATOM 748 O O . LEU A 1 94 ? -11.454 1.078 24.678 1.00 87.62 94 LEU A O 1
ATOM 752 N N . GLU A 1 95 ? -11.107 0.047 26.640 1.00 91.25 95 GLU A N 1
ATOM 753 C CA . GLU A 1 95 ? -9.946 -0.718 26.173 1.00 91.25 95 GLU A CA 1
ATOM 754 C C . GLU A 1 95 ? -10.311 -1.718 25.071 1.00 91.25 95 GLU A C 1
ATOM 756 O O . GLU A 1 95 ? -9.623 -1.791 24.048 1.00 91.25 95 GLU A O 1
ATOM 761 N N . ARG A 1 96 ? -11.439 -2.433 25.197 1.00 88.94 96 ARG A N 1
ATOM 762 C CA . ARG A 1 96 ? -11.923 -3.331 24.135 1.00 88.94 96 ARG A CA 1
ATOM 763 C C . ARG A 1 96 ? -12.155 -2.575 22.826 1.00 88.94 96 ARG A C 1
ATOM 765 O O . ARG A 1 96 ? -11.673 -3.005 21.782 1.00 88.94 96 ARG A O 1
ATOM 772 N N . MET A 1 97 ? -12.813 -1.420 22.882 1.00 87.75 97 MET A N 1
ATOM 773 C CA . MET A 1 97 ? -13.110 -0.606 21.698 1.00 87.75 97 MET A CA 1
ATOM 774 C C . MET A 1 97 ? -11.852 -0.053 21.021 1.00 87.75 97 MET A C 1
ATOM 776 O O . MET A 1 97 ? -11.757 -0.032 19.789 1.00 87.75 97 MET A O 1
ATOM 780 N N . LYS A 1 98 ? -10.859 0.387 21.807 1.00 91.75 98 LYS A N 1
ATOM 781 C CA . LYS A 1 98 ? -9.552 0.795 21.271 1.00 91.75 98 LYS A CA 1
ATOM 782 C C . LYS A 1 98 ? -8.876 -0.374 20.559 1.00 91.75 98 LYS A C 1
ATOM 784 O O . LYS A 1 98 ? -8.408 -0.200 19.432 1.00 91.75 98 LYS A O 1
ATOM 789 N N . ASN A 1 99 ? -8.874 -1.553 21.177 1.00 93.31 99 ASN A N 1
ATOM 790 C CA . ASN A 1 99 ? -8.267 -2.755 20.612 1.00 93.31 99 ASN A CA 1
ATOM 791 C C . ASN A 1 99 ? -8.959 -3.192 19.315 1.00 93.31 99 ASN A C 1
ATOM 793 O O . ASN A 1 99 ? -8.278 -3.401 18.311 1.00 93.31 99 ASN A O 1
ATOM 797 N N . GLU A 1 100 ? -10.292 -3.200 19.275 1.00 91.25 100 GLU A N 1
ATOM 798 C CA . GLU A 1 100 ? -11.069 -3.480 18.059 1.00 91.25 100 GLU A CA 1
ATOM 799 C C . GLU A 1 100 ? -10.746 -2.486 16.932 1.00 91.25 100 GLU A C 1
ATOM 801 O O . GLU A 1 100 ? -10.564 -2.872 15.772 1.00 91.25 100 GLU A O 1
ATOM 806 N N . LYS A 1 101 ? -10.610 -1.191 17.250 1.00 90.69 101 LYS A N 1
ATOM 807 C CA . LYS A 1 101 ? -10.225 -0.164 16.268 1.00 90.69 101 LYS A CA 1
ATOM 808 C C . LYS A 1 101 ? -8.809 -0.388 15.737 1.00 90.69 101 LYS A C 1
ATOM 810 O O . LYS A 1 101 ? -8.576 -0.233 14.535 1.00 90.69 101 LYS A O 1
ATOM 815 N N . ILE A 1 102 ? -7.861 -0.741 16.605 1.00 93.62 102 ILE A N 1
ATOM 816 C CA . ILE A 1 102 ? -6.476 -1.0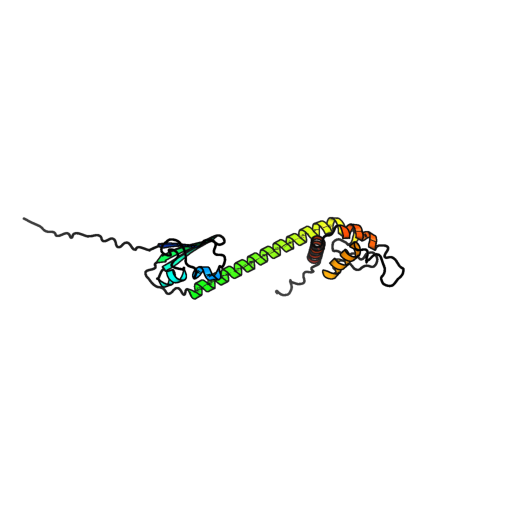51 16.223 1.00 93.62 102 ILE A CA 1
ATOM 817 C C . ILE A 1 102 ? -6.443 -2.280 15.311 1.00 93.62 102 ILE A C 1
ATOM 819 O O . ILE A 1 102 ? -5.816 -2.233 14.248 1.00 93.62 102 ILE A O 1
ATOM 823 N N . GLU A 1 103 ? -7.154 -3.343 15.675 1.00 94.31 103 GLU A N 1
ATOM 824 C CA . GLU A 1 103 ? -7.232 -4.578 14.899 1.00 94.31 103 GLU A CA 1
ATOM 825 C C . GLU A 1 103 ? -7.870 -4.339 13.527 1.00 94.31 103 GLU A C 1
ATOM 827 O O . GLU A 1 103 ? -7.285 -4.684 12.497 1.00 94.31 103 GLU A O 1
ATOM 832 N N . LYS A 1 104 ? -9.004 -3.634 13.477 1.00 92.31 104 LYS A N 1
ATOM 833 C CA . LYS A 1 104 ? -9.655 -3.249 12.219 1.00 92.31 104 LYS A CA 1
ATOM 834 C C . LYS A 1 104 ? -8.720 -2.437 11.325 1.00 92.31 104 LYS A C 1
ATOM 836 O O . LYS A 1 104 ? -8.611 -2.714 10.130 1.00 92.31 104 LYS A O 1
ATOM 841 N N . ASN A 1 105 ? -8.002 -1.464 11.886 1.00 91.06 105 ASN A N 1
ATOM 842 C CA . ASN A 1 105 ? -7.033 -0.665 11.135 1.00 91.06 105 ASN A CA 1
ATOM 843 C C . ASN A 1 105 ? -5.869 -1.511 10.606 1.00 91.06 105 ASN A C 1
ATOM 845 O O . ASN A 1 105 ? -5.411 -1.286 9.483 1.00 91.06 105 ASN A O 1
ATOM 849 N N . LYS A 1 106 ? -5.399 -2.494 11.381 1.00 95.00 106 LYS A N 1
ATOM 850 C CA . LYS A 1 106 ? -4.374 -3.447 10.948 1.00 95.00 106 LYS A CA 1
ATOM 851 C C . LYS A 1 106 ? -4.871 -4.286 9.769 1.00 95.00 106 LYS A C 1
ATOM 853 O O . LYS A 1 106 ? -4.200 -4.323 8.740 1.00 95.00 106 LYS A O 1
ATOM 858 N N . LEU A 1 107 ? -6.075 -4.851 9.861 1.00 94.00 107 LEU A N 1
ATOM 859 C CA . LEU A 1 107 ? -6.694 -5.636 8.786 1.00 94.00 107 LEU A CA 1
ATOM 860 C C . LEU A 1 107 ? -6.883 -4.817 7.501 1.00 94.00 107 LEU A C 1
ATOM 862 O O . LEU A 1 107 ? -6.585 -5.293 6.403 1.00 94.00 107 LEU A O 1
ATOM 866 N N . VAL A 1 108 ? -7.332 -3.563 7.619 1.00 94.69 108 VAL A N 1
ATOM 867 C CA . VAL A 1 108 ? -7.472 -2.650 6.473 1.00 94.69 108 VAL A CA 1
ATOM 868 C C . VAL A 1 108 ? -6.114 -2.367 5.828 1.00 94.69 108 VAL A C 1
ATOM 870 O O . VAL A 1 108 ? -5.996 -2.457 4.604 1.00 94.69 108 VAL A O 1
ATOM 873 N N . LYS A 1 109 ? -5.077 -2.080 6.627 1.00 93.62 109 LYS A N 1
ATOM 874 C CA . LYS A 1 109 ? -3.708 -1.861 6.129 1.00 93.62 109 LYS A CA 1
ATOM 875 C C . LYS A 1 109 ? -3.163 -3.098 5.414 1.00 93.62 109 LYS A C 1
ATOM 877 O O . LYS A 1 109 ? -2.637 -2.971 4.312 1.00 93.62 109 LYS A O 1
ATOM 882 N N . GLU A 1 110 ? -3.340 -4.286 5.985 1.00 93.56 110 GLU A N 1
ATOM 883 C CA . GLU A 1 110 ? -2.911 -5.549 5.373 1.00 93.56 110 GLU A CA 1
ATOM 884 C C . GLU A 1 110 ? -3.640 -5.831 4.054 1.00 93.56 110 GLU A C 1
ATOM 886 O O . GLU A 1 110 ? -3.014 -6.217 3.063 1.00 93.56 110 GLU A O 1
ATOM 891 N N . LYS A 1 111 ? -4.960 -5.611 4.007 1.00 94.38 111 LYS A N 1
ATOM 892 C CA . LYS A 1 111 ? -5.757 -5.775 2.784 1.00 94.38 111 LYS A CA 1
ATOM 893 C C . LYS A 1 111 ? -5.318 -4.794 1.698 1.00 94.38 111 LYS A C 1
ATOM 895 O O . LYS A 1 111 ? -5.194 -5.186 0.536 1.00 94.38 111 LYS A O 1
ATOM 900 N N . LEU A 1 112 ? -5.060 -3.540 2.070 1.00 93.69 112 LEU A N 1
ATOM 901 C CA . LEU A 1 112 ? -4.566 -2.520 1.152 1.00 93.69 112 LEU A CA 1
ATOM 902 C C . LEU A 1 112 ? -3.184 -2.891 0.603 1.00 93.69 112 LEU A C 1
ATOM 904 O O . LEU A 1 112 ? -2.987 -2.841 -0.607 1.00 93.69 112 LEU A O 1
ATOM 908 N N . GLU A 1 113 ? -2.257 -3.326 1.454 1.00 93.88 113 GLU A N 1
ATOM 909 C CA . GLU A 1 113 ? -0.914 -3.734 1.034 1.00 93.88 113 GLU A CA 1
ATOM 910 C C . GLU A 1 113 ? -0.958 -4.929 0.070 1.00 93.88 113 GLU A C 1
ATOM 912 O O . GLU A 1 113 ? -0.376 -4.882 -1.015 1.00 93.88 113 GLU A O 1
ATOM 917 N N . LYS A 1 114 ? -1.743 -5.968 0.392 1.00 95.62 114 LYS A N 1
ATOM 918 C CA . LYS A 1 114 ? -1.967 -7.118 -0.504 1.00 95.62 114 LYS A CA 1
ATOM 919 C C . LYS A 1 114 ? -2.537 -6.685 -1.856 1.00 95.62 114 LYS A C 1
ATOM 921 O O . LYS A 1 114 ? -2.122 -7.196 -2.897 1.00 95.62 114 LYS A O 1
ATOM 926 N N . SER A 1 115 ? -3.465 -5.730 -1.850 1.00 96.62 115 SER A N 1
ATOM 927 C CA . SER A 1 115 ? -4.039 -5.149 -3.066 1.00 96.62 115 SER A CA 1
ATOM 928 C C . SER A 1 11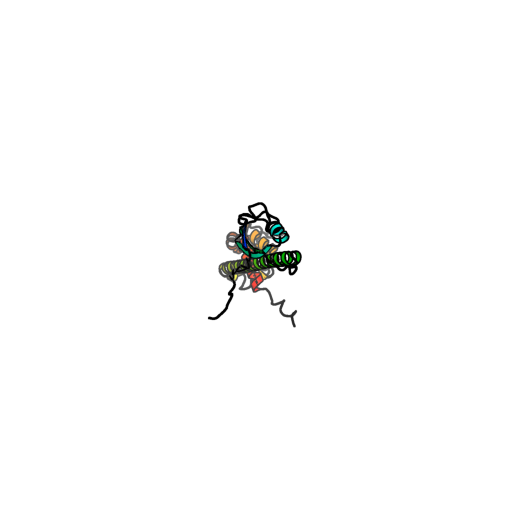5 ? -2.974 -4.438 -3.910 1.00 96.62 115 SER A C 1
ATOM 930 O O . SER A 1 115 ? -2.844 -4.724 -5.102 1.00 96.62 115 SER A O 1
ATOM 932 N N . LYS A 1 116 ? -2.139 -3.589 -3.292 1.00 97.12 116 LYS A N 1
ATOM 933 C CA . LYS A 1 116 ? -1.019 -2.909 -3.965 1.00 97.12 116 LYS A CA 1
ATOM 934 C C . LYS A 1 116 ? -0.046 -3.904 -4.595 1.00 97.12 116 LYS A C 1
ATOM 936 O O . LYS A 1 116 ? 0.270 -3.764 -5.774 1.00 97.12 116 LYS A O 1
ATOM 941 N N . ILE A 1 117 ? 0.359 -4.941 -3.855 1.00 97.62 117 ILE A N 1
ATOM 942 C CA . ILE A 1 117 ? 1.234 -6.018 -4.350 1.00 97.62 117 ILE A CA 1
ATOM 943 C C . ILE A 1 117 ? 0.597 -6.717 -5.556 1.00 97.62 117 ILE A C 1
ATOM 945 O O . ILE A 1 117 ? 1.256 -6.893 -6.579 1.00 97.62 117 ILE A O 1
ATOM 949 N N . LYS A 1 118 ? -0.690 -7.081 -5.475 1.00 98.00 118 LYS A N 1
ATOM 950 C CA . LYS A 1 118 ? -1.418 -7.754 -6.563 1.00 98.00 118 LYS A CA 1
ATOM 951 C C . LYS A 1 118 ? -1.448 -6.911 -7.840 1.00 98.00 118 LYS A C 1
ATOM 953 O O . LYS A 1 118 ? -1.164 -7.424 -8.923 1.00 98.00 118 LYS A O 1
ATOM 958 N N . TYR A 1 119 ? -1.784 -5.626 -7.731 1.00 97.50 119 TYR A N 1
ATOM 959 C CA . TYR A 1 119 ? -1.819 -4.730 -8.889 1.00 97.50 119 TYR A CA 1
ATOM 960 C C . TYR A 1 119 ? -0.420 -4.428 -9.431 1.00 97.50 119 TYR A C 1
ATOM 962 O O . TYR A 1 119 ? -0.232 -4.419 -10.647 1.00 97.50 119 TYR A O 1
ATOM 970 N N . GLY A 1 120 ? 0.560 -4.237 -8.547 1.00 97.75 120 GLY A N 1
ATOM 971 C CA . GLY A 1 120 ? 1.961 -4.044 -8.909 1.00 97.75 120 GLY A CA 1
ATOM 972 C C . GLY A 1 120 ? 2.515 -5.222 -9.697 1.00 97.75 120 GLY A C 1
ATOM 973 O O . GLY A 1 120 ? 3.054 -5.021 -10.782 1.00 97.75 120 GLY A O 1
ATOM 974 N N . LYS A 1 121 ? 2.278 -6.447 -9.207 1.00 98.00 121 LYS A N 1
ATOM 975 C CA . LYS A 1 121 ? 2.634 -7.703 -9.879 1.00 98.00 121 LYS A CA 1
ATOM 976 C C . LYS A 1 121 ? 2.105 -7.739 -11.307 1.00 98.00 121 LYS A C 1
ATOM 978 O O . LYS A 1 121 ? 2.879 -7.922 -12.238 1.00 98.00 121 LYS A O 1
ATOM 983 N N . LYS A 1 122 ? 0.800 -7.496 -11.482 1.00 98.06 122 LYS A N 1
ATOM 984 C CA . LYS A 1 122 ? 0.141 -7.541 -12.796 1.00 98.06 122 LYS A CA 1
ATOM 985 C C . LYS A 1 122 ? 0.804 -6.603 -13.806 1.00 98.06 122 LYS A C 1
ATOM 987 O O . LYS A 1 122 ? 1.025 -6.995 -14.947 1.00 98.06 122 LYS A O 1
ATOM 992 N N . VAL A 1 123 ? 1.102 -5.366 -13.406 1.00 97.56 123 VAL A N 1
ATOM 993 C CA . VAL A 1 123 ? 1.741 -4.397 -14.311 1.00 97.56 123 VAL A CA 1
ATOM 994 C C . VAL A 1 123 ? 3.197 -4.780 -14.574 1.00 97.56 123 VAL A C 1
ATOM 996 O O . VAL A 1 123 ? 3.633 -4.750 -15.723 1.00 97.56 123 VAL A O 1
ATOM 999 N N . TYR A 1 124 ? 3.927 -5.180 -13.533 1.00 97.69 124 TYR A N 1
ATOM 1000 C CA . TYR A 1 124 ? 5.337 -5.534 -13.634 1.00 97.69 124 TYR A CA 1
ATOM 1001 C C . TYR A 1 124 ? 5.574 -6.742 -14.545 1.00 97.69 124 TYR A C 1
ATOM 1003 O O . TYR A 1 124 ? 6.390 -6.674 -15.465 1.00 97.69 124 TYR A O 1
ATOM 1011 N N . GLU A 1 125 ? 4.818 -7.820 -14.338 1.00 97.06 125 GLU A N 1
ATOM 1012 C CA . GLU A 1 125 ? 4.920 -9.044 -15.133 1.00 97.06 125 GLU A CA 1
ATOM 1013 C C . GLU A 1 125 ? 4.595 -8.799 -16.604 1.00 97.06 125 GLU A C 1
ATOM 1015 O O . GLU A 1 125 ? 5.295 -9.296 -17.481 1.00 97.06 125 GLU A O 1
ATOM 1020 N N . ALA A 1 126 ? 3.584 -7.974 -16.879 1.00 96.69 126 ALA A N 1
ATOM 1021 C CA . ALA A 1 126 ? 3.148 -7.710 -18.242 1.00 96.69 126 ALA A CA 1
ATOM 1022 C C . ALA A 1 126 ? 4.076 -6.766 -19.023 1.00 96.69 126 ALA A C 1
ATOM 1024 O O . ALA A 1 126 ? 4.064 -6.797 -20.252 1.00 96.69 126 ALA A O 1
ATOM 1025 N N . LYS A 1 127 ? 4.801 -5.864 -18.346 1.00 95.81 127 LYS A N 1
ATOM 1026 C CA . LYS A 1 127 ? 5.437 -4.709 -19.009 1.00 95.81 127 LYS A CA 1
ATOM 1027 C C . LYS A 1 127 ? 6.902 -4.479 -18.657 1.00 95.81 127 LYS A C 1
ATOM 1029 O O . LYS A 1 127 ? 7.584 -3.792 -19.406 1.00 95.81 127 LYS A O 1
ATOM 1034 N N . CYS A 1 128 ? 7.390 -5.009 -17.539 1.00 95.44 128 CYS A N 1
ATOM 1035 C CA . CYS A 1 128 ? 8.703 -4.649 -17.002 1.00 95.44 128 CYS A CA 1
ATOM 1036 C C . CYS A 1 128 ? 9.694 -5.819 -17.015 1.00 95.44 128 CYS A C 1
ATOM 1038 O O . CYS A 1 128 ? 10.885 -5.591 -17.230 1.00 95.44 128 CYS A O 1
ATOM 1040 N N . ILE A 1 129 ? 9.220 -7.056 -16.809 1.00 95.50 129 ILE A N 1
ATOM 1041 C CA . ILE A 1 129 ? 10.084 -8.239 -16.634 1.00 95.50 129 ILE A CA 1
ATOM 1042 C C . ILE A 1 129 ? 11.042 -8.451 -17.802 1.00 95.50 129 ILE A C 1
ATOM 1044 O O . ILE A 1 129 ? 12.208 -8.764 -17.576 1.00 95.50 129 ILE A O 1
ATOM 1048 N N . PHE A 1 130 ? 10.574 -8.265 -19.036 1.00 92.81 130 PHE A N 1
ATOM 1049 C CA . PHE A 1 130 ? 11.374 -8.555 -20.226 1.00 92.81 130 PHE A CA 1
ATOM 1050 C C . PHE A 1 130 ? 12.710 -7.792 -20.244 1.00 92.81 130 PHE A C 1
ATOM 1052 O O . PHE A 1 130 ? 13.746 -8.358 -20.587 1.00 92.81 130 PHE A O 1
ATOM 1059 N N . CYS A 1 131 ? 12.706 -6.531 -19.805 1.00 93.31 131 CYS A N 1
ATOM 1060 C CA . CYS A 1 131 ? 13.910 -5.702 -19.767 1.00 93.31 131 CYS A CA 1
ATOM 1061 C C . CYS A 1 131 ? 14.602 -5.709 -18.397 1.00 93.31 131 CYS A C 1
ATOM 1063 O O . CYS A 1 131 ? 15.827 -5.618 -18.338 1.00 93.31 131 CYS A O 1
ATOM 1065 N N . HIS A 1 132 ? 13.845 -5.807 -17.300 1.00 95.19 132 HIS A N 1
ATOM 1066 C CA . HIS A 1 132 ? 14.367 -5.609 -15.943 1.00 95.19 132 HIS A CA 1
ATOM 1067 C C . HIS A 1 132 ? 14.574 -6.896 -15.129 1.00 95.19 132 HIS A C 1
ATOM 1069 O O . HIS A 1 132 ? 15.173 -6.829 -14.058 1.00 95.19 132 HIS A O 1
ATOM 1075 N N . GLY A 1 133 ? 14.143 -8.057 -15.625 1.00 95.31 133 GLY A N 1
ATOM 1076 C CA . GLY A 1 133 ? 14.239 -9.341 -14.925 1.00 95.31 133 GLY A CA 1
ATOM 1077 C C . GLY A 1 133 ? 13.021 -9.641 -14.060 1.00 95.31 133 GLY A C 1
ATOM 1078 O O . GLY A 1 133 ? 12.128 -8.813 -13.907 1.00 95.31 133 GLY A O 1
ATOM 1079 N N . LYS A 1 134 ? 12.960 -10.847 -13.486 1.00 96.12 134 LYS A N 1
ATOM 1080 C CA . LYS A 1 134 ? 11.797 -11.272 -12.679 1.00 96.12 134 LYS A CA 1
ATOM 1081 C C . LYS A 1 134 ? 11.707 -10.522 -11.351 1.00 96.12 134 LYS A C 1
ATOM 1083 O O . LYS A 1 134 ? 10.622 -10.376 -10.797 1.00 96.12 134 LYS A O 1
ATOM 1088 N N . LYS A 1 135 ? 12.846 -10.071 -10.838 1.00 96.19 135 LYS A N 1
ATOM 1089 C CA . LYS A 1 135 ? 13.011 -9.384 -9.560 1.00 96.19 135 LYS A CA 1
ATOM 1090 C C . LYS A 1 135 ? 13.516 -7.951 -9.721 1.00 96.19 135 LYS A C 1
ATOM 1092 O O . LYS A 1 135 ? 13.746 -7.301 -8.707 1.00 96.19 135 LYS A O 1
ATOM 1097 N N . GLY A 1 136 ? 13.673 -7.433 -10.938 1.00 96.00 136 GLY A N 1
ATOM 1098 C CA . GLY A 1 136 ? 14.252 -6.108 -11.178 1.00 96.00 136 GLY A CA 1
ATOM 1099 C C . GLY A 1 136 ? 15.775 -6.081 -11.060 1.00 96.00 136 GLY A C 1
ATOM 1100 O O . GLY A 1 136 ? 16.339 -5.026 -10.781 1.00 96.00 136 GLY A O 1
ATOM 1101 N N . GLU A 1 137 ? 16.408 -7.243 -11.200 1.00 95.12 137 GLU A N 1
ATOM 1102 C CA . GLU A 1 137 ? 17.818 -7.537 -10.971 1.00 95.12 137 GLU A CA 1
ATOM 1103 C C . GLU A 1 137 ? 18.723 -7.243 -12.167 1.00 95.12 137 GLU A C 1
ATOM 1105 O O . GLU A 1 137 ? 19.938 -7.173 -11.997 1.00 95.12 137 GLU A O 1
ATOM 1110 N N . LEU A 1 138 ? 18.161 -7.074 -13.368 1.00 94.12 138 LEU A N 1
ATOM 1111 C CA . LEU A 1 138 ? 18.979 -6.899 -14.561 1.00 94.12 138 LEU A CA 1
ATOM 1112 C C . LEU A 1 138 ? 19.591 -5.501 -14.614 1.00 94.12 138 LEU A C 1
ATOM 1114 O O . LEU A 1 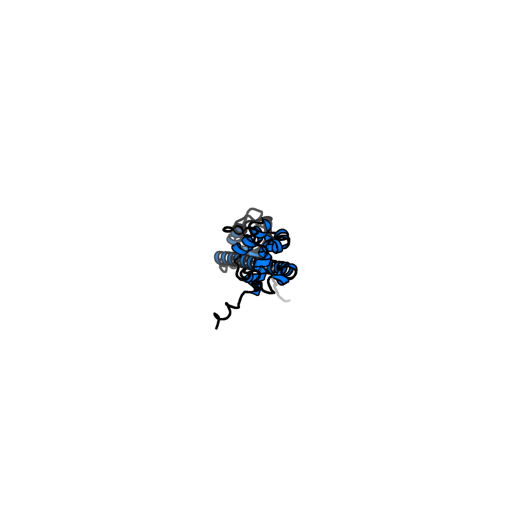138 ? 18.892 -4.486 -14.601 1.00 94.12 138 LEU A O 1
ATOM 1118 N N . GLN A 1 139 ? 20.909 -5.480 -14.776 1.00 89.31 139 GLN A N 1
ATOM 1119 C CA . GLN A 1 139 ? 21.652 -4.317 -15.228 1.00 89.31 139 GLN A CA 1
ATOM 1120 C C . GLN A 1 139 ? 21.587 -4.263 -16.758 1.00 89.31 139 GLN A C 1
ATOM 1122 O O . GLN A 1 139 ? 22.033 -5.176 -17.454 1.00 89.31 139 GLN A O 1
ATOM 1127 N N . LYS A 1 140 ? 21.006 -3.190 -17.296 1.00 78.94 140 LYS A N 1
ATOM 1128 C CA . LYS A 1 140 ? 20.891 -2.950 -18.742 1.00 78.94 140 LYS A CA 1
ATOM 1129 C C . LYS A 1 140 ? 21.385 -1.549 -19.063 1.00 78.94 140 LYS A C 1
ATOM 1131 O O . LYS A 1 140 ? 21.156 -0.620 -18.291 1.00 78.94 140 LYS A O 1
ATOM 1136 N N . TYR A 1 141 ? 22.070 -1.403 -20.197 1.00 77.94 141 TYR A N 1
ATOM 1137 C CA . TYR A 1 141 ? 22.536 -0.107 -20.711 1.00 77.94 141 TYR A CA 1
ATOM 1138 C C . TYR A 1 141 ? 23.358 0.709 -19.691 1.00 77.94 141 TYR A C 1
ATOM 1140 O O . TYR A 1 141 ? 23.206 1.925 -19.576 1.00 77.94 141 TYR A O 1
ATOM 1148 N N . GLY A 1 142 ? 24.182 0.022 -18.888 1.00 71.25 142 GLY A N 1
ATOM 1149 C CA . GLY A 1 142 ? 25.015 0.648 -17.854 1.00 71.25 142 GLY A CA 1
ATOM 1150 C C . GLY A 1 142 ? 24.239 1.268 -16.684 1.00 71.25 142 GLY A C 1
ATOM 1151 O O . GLY A 1 142 ? 24.796 2.084 -15.954 1.00 71.25 142 GLY A O 1
ATOM 1152 N N . LYS A 1 143 ? 22.952 0.934 -16.503 1.00 79.56 143 LYS A N 1
ATOM 1153 C CA . LYS A 1 143 ? 22.130 1.416 -15.382 1.00 79.56 143 LYS A CA 1
ATOM 1154 C C . LYS A 1 143 ? 21.937 0.338 -14.326 1.00 79.56 143 LYS A C 1
ATOM 1156 O O . LYS A 1 143 ? 21.722 -0.828 -14.652 1.00 79.56 143 LYS A O 1
ATOM 1161 N N . ALA A 1 144 ? 21.993 0.769 -13.066 1.00 85.69 144 ALA A N 1
ATOM 1162 C CA . ALA A 1 144 ? 21.803 -0.095 -11.912 1.00 85.69 144 ALA A CA 1
ATOM 1163 C C . ALA A 1 144 ? 20.430 -0.801 -11.941 1.00 85.69 144 ALA A C 1
ATOM 1165 O O . ALA A 1 144 ? 19.464 -0.239 -12.474 1.00 85.69 144 ALA A O 1
ATOM 1166 N N . PRO A 1 145 ? 20.326 -2.001 -11.345 1.00 93.88 145 PRO A N 1
ATOM 1167 C CA . PRO A 1 145 ? 19.067 -2.723 -11.225 1.00 93.88 145 PRO A CA 1
ATOM 1168 C C . PRO A 1 145 ? 17.984 -1.906 -10.514 1.00 93.88 145 PRO A C 1
ATOM 1170 O O . PRO A 1 145 ? 18.224 -1.230 -9.512 1.00 93.88 145 PRO A O 1
ATOM 1173 N N . ILE A 1 146 ? 16.745 -2.003 -10.994 1.00 94.75 146 ILE A N 1
ATOM 1174 C CA . ILE A 1 146 ? 15.627 -1.233 -10.430 1.00 94.75 146 ILE A CA 1
ATOM 1175 C C . ILE A 1 146 ? 15.203 -1.727 -9.040 1.00 94.75 146 ILE A C 1
ATOM 1177 O O . ILE A 1 146 ? 14.583 -0.971 -8.292 1.00 94.75 146 ILE A O 1
ATOM 1181 N N . LYS A 1 147 ? 15.552 -2.969 -8.670 1.00 94.31 147 LYS A N 1
ATOM 1182 C CA . LYS A 1 147 ? 15.270 -3.539 -7.340 1.00 94.31 147 LYS A CA 1
ATOM 1183 C C . LYS A 1 147 ? 15.940 -2.762 -6.198 1.00 94.31 147 LYS A C 1
ATOM 1185 O O . LYS A 1 147 ? 15.405 -2.706 -5.084 1.00 94.31 147 LYS A O 1
ATOM 1190 N N . ASP A 1 148 ? 17.071 -2.126 -6.498 1.00 92.25 148 ASP A N 1
ATOM 1191 C CA . ASP A 1 148 ? 17.921 -1.438 -5.525 1.00 92.25 148 ASP A CA 1
ATOM 1192 C C . ASP A 1 148 ? 17.499 0.024 -5.310 1.00 92.25 148 ASP A C 1
ATOM 1194 O O . ASP A 1 148 ? 17.926 0.671 -4.356 1.00 92.25 148 ASP A O 1
ATOM 1198 N N . LEU A 1 149 ? 16.587 0.548 -6.137 1.00 92.56 149 LEU A N 1
ATOM 1199 C CA . LEU A 1 149 ? 16.055 1.897 -5.964 1.00 92.56 149 LEU A CA 1
ATOM 1200 C C . LEU A 1 149 ? 15.177 1.988 -4.705 1.00 92.56 149 LEU A C 1
ATOM 1202 O O . LEU A 1 149 ? 14.437 1.062 -4.352 1.00 92.56 149 LEU A O 1
ATOM 1206 N N . ASN A 1 150 ? 15.239 3.135 -4.026 1.00 94.88 150 ASN A N 1
ATOM 1207 C CA . ASN A 1 150 ? 14.225 3.543 -3.052 1.00 94.88 150 ASN A CA 1
ATOM 1208 C C . ASN A 1 150 ? 13.025 4.186 -3.775 1.00 94.88 150 ASN A C 1
ATOM 1210 O O . ASN A 1 150 ? 13.122 4.517 -4.958 1.00 94.88 150 ASN A O 1
ATOM 1214 N N . LEU A 1 151 ? 11.905 4.377 -3.069 1.00 94.69 151 LEU A N 1
ATOM 1215 C CA . LEU A 1 151 ? 10.662 4.881 -3.668 1.00 94.69 151 LEU A CA 1
ATOM 1216 C C . LEU A 1 151 ? 10.866 6.222 -4.386 1.00 94.69 151 LEU A C 1
ATOM 1218 O O . LEU A 1 151 ? 10.487 6.359 -5.545 1.00 94.69 151 LEU A O 1
ATOM 1222 N N . ARG A 1 152 ? 11.543 7.173 -3.732 1.00 95.75 152 ARG A N 1
ATOM 1223 C CA . ARG A 1 152 ? 11.801 8.511 -4.282 1.00 95.75 152 ARG A CA 1
ATOM 1224 C C . ARG A 1 152 ? 12.586 8.443 -5.592 1.00 95.75 152 ARG A C 1
ATOM 1226 O O . ARG A 1 152 ? 12.238 9.117 -6.556 1.00 95.75 152 ARG A O 1
ATOM 1233 N N . ASN A 1 153 ? 13.642 7.633 -5.635 1.00 94.50 153 ASN A N 1
ATOM 1234 C CA . ASN A 1 153 ? 14.473 7.471 -6.826 1.00 94.50 153 ASN A CA 1
ATOM 1235 C C . ASN A 1 153 ? 13.738 6.708 -7.931 1.00 94.50 153 ASN A C 1
ATOM 1237 O O . ASN A 1 153 ? 13.916 7.031 -9.102 1.00 94.50 153 ASN A O 1
ATOM 1241 N N . PHE A 1 154 ? 12.896 5.739 -7.569 1.00 95.25 154 PHE A N 1
ATOM 1242 C CA . PHE A 1 154 ? 12.050 5.008 -8.508 1.00 95.25 154 PHE A CA 1
ATOM 1243 C C . PHE A 1 154 ? 11.036 5.947 -9.183 1.00 95.25 154 PHE A C 1
ATOM 1245 O O . PHE A 1 154 ? 10.975 6.016 -10.408 1.00 95.25 154 PHE A O 1
ATOM 1252 N N . GLU A 1 155 ? 10.309 6.745 -8.398 1.00 96.00 155 GLU A N 1
ATOM 1253 C CA . GLU A 1 155 ? 9.357 7.749 -8.891 1.00 96.00 155 GLU A CA 1
ATOM 1254 C C . GLU A 1 155 ? 10.041 8.827 -9.733 1.00 96.00 155 GLU A C 1
ATOM 1256 O O . GLU A 1 155 ? 9.576 9.156 -10.825 1.00 96.00 155 GLU A O 1
ATOM 1261 N N . LYS A 1 156 ? 11.180 9.347 -9.257 1.00 94.38 156 LYS A N 1
ATOM 1262 C CA . LYS A 1 156 ? 11.989 10.329 -9.985 1.00 94.38 156 LYS A CA 1
ATOM 1263 C C . LYS A 1 156 ? 12.446 9.782 -11.332 1.00 94.38 156 LYS A C 1
ATOM 1265 O O . LYS A 1 156 ? 12.301 10.478 -12.328 1.00 94.38 156 LYS A O 1
ATOM 1270 N N . ALA A 1 157 ? 12.942 8.546 -11.379 1.00 92.62 157 ALA A N 1
ATOM 1271 C CA . ALA A 1 157 ? 13.399 7.938 -12.621 1.00 92.62 157 ALA A CA 1
ATOM 1272 C C . ALA A 1 157 ? 12.267 7.816 -13.650 1.00 92.62 157 ALA A C 1
ATOM 1274 O O . ALA A 1 157 ? 12.454 8.221 -14.794 1.00 92.62 157 ALA A O 1
ATOM 1275 N N . ILE A 1 158 ? 11.092 7.317 -13.247 1.00 95.00 158 ILE A N 1
ATOM 1276 C CA . ILE A 1 158 ? 9.929 7.219 -14.143 1.00 95.00 158 ILE A CA 1
ATOM 1277 C C . ILE A 1 158 ? 9.494 8.605 -14.625 1.00 95.00 158 ILE A C 1
ATOM 1279 O O . ILE A 1 158 ? 9.297 8.787 -15.824 1.00 95.00 158 ILE A O 1
ATOM 1283 N N . ARG A 1 159 ? 9.417 9.598 -13.729 1.00 94.31 159 ARG A N 1
ATOM 1284 C CA . ARG A 1 159 ? 9.072 10.975 -14.105 1.00 94.31 159 ARG A CA 1
ATOM 1285 C C . ARG A 1 159 ? 10.042 11.542 -15.139 1.00 94.31 159 ARG A C 1
ATOM 1287 O O . ARG A 1 159 ? 9.588 12.081 -16.136 1.00 94.31 159 ARG A O 1
ATOM 1294 N N . GLU A 1 160 ? 11.345 11.384 -14.926 1.00 92.00 160 GLU A N 1
ATOM 1295 C CA . GLU A 1 160 ? 12.375 11.885 -15.845 1.00 92.00 160 GLU A CA 1
ATOM 1296 C C . GLU A 1 160 ? 12.319 11.209 -17.228 1.00 92.00 160 GLU A C 1
ATOM 1298 O O . GLU A 1 160 ? 12.694 11.822 -18.226 1.00 92.00 160 GLU A O 1
ATOM 1303 N N . TYR A 1 161 ? 11.853 9.956 -17.314 1.00 92.75 161 TYR A N 1
ATOM 1304 C CA . TYR A 1 161 ? 11.551 9.326 -18.603 1.00 92.75 161 TYR A CA 1
ATOM 1305 C C . TYR A 1 161 ? 10.301 9.932 -19.250 1.00 92.75 161 TYR A C 1
ATOM 1307 O O . TYR A 1 161 ? 10.315 10.191 -20.449 1.00 92.75 161 TYR A O 1
ATOM 1315 N N . THR A 1 162 ? 9.244 10.200 -18.479 1.00 91.81 162 THR A N 1
ATOM 1316 C CA . THR A 1 162 ? 8.017 10.838 -18.987 1.00 91.81 162 THR A CA 1
ATOM 1317 C C . THR A 1 162 ? 8.266 12.266 -19.481 1.00 91.81 162 THR A C 1
ATOM 1319 O O . THR A 1 162 ? 7.723 12.651 -20.511 1.00 91.81 162 THR A O 1
ATOM 1322 N N . THR A 1 163 ? 9.095 13.048 -18.781 1.00 91.00 163 THR A N 1
ATOM 1323 C CA . THR A 1 163 ? 9.405 14.444 -19.138 1.00 91.00 163 THR A CA 1
ATOM 1324 C C . THR A 1 163 ? 10.524 14.579 -20.172 1.00 91.00 163 THR A C 1
ATOM 1326 O O . THR A 1 163 ? 10.751 15.671 -20.685 1.00 91.00 163 THR A O 1
ATOM 1329 N N . GLY A 1 164 ? 11.238 13.493 -20.490 1.00 87.31 164 GLY A N 1
ATOM 1330 C CA . GLY A 1 164 ? 12.392 13.520 -21.395 1.00 87.31 164 GLY A CA 1
ATOM 1331 C C . GLY A 1 164 ? 13.670 14.093 -20.771 1.00 87.31 164 GLY A C 1
ATOM 1332 O O . GLY A 1 164 ? 14.697 14.176 -21.440 1.00 87.31 164 GLY A O 1
ATOM 1333 N N . GLU A 1 165 ? 13.666 14.428 -19.475 1.00 88.19 165 GLU A N 1
ATOM 1334 C CA . GLU A 1 165 ? 14.862 14.873 -18.740 1.00 88.19 165 GLU A CA 1
ATOM 1335 C C . GLU A 1 165 ? 16.022 13.868 -18.833 1.00 88.19 165 GLU A C 1
ATOM 1337 O O . GLU A 1 165 ? 17.185 14.251 -18.726 1.00 88.19 165 GLU A O 1
ATOM 1342 N N . ARG A 1 166 ? 15.716 12.580 -19.046 1.00 84.88 166 ARG A N 1
ATOM 1343 C CA . ARG A 1 166 ? 16.705 11.499 -19.191 1.00 84.88 166 ARG A CA 1
ATOM 1344 C C . ARG A 1 166 ? 17.302 11.325 -20.583 1.00 84.88 166 ARG A C 1
ATOM 1346 O O . ARG A 1 166 ? 18.227 10.520 -20.707 1.00 84.88 166 ARG A O 1
ATOM 1353 N N . ASP A 1 167 ? 16.806 12.036 -21.591 1.00 82.81 167 ASP A N 1
ATOM 1354 C CA . ASP A 1 167 ? 17.314 11.940 -22.966 1.00 82.81 167 ASP A CA 1
ATOM 1355 C C . ASP A 1 167 ? 18.671 12.633 -23.127 1.00 82.81 167 ASP A C 1
ATOM 1357 O O . ASP A 1 167 ? 19.481 12.245 -23.969 1.00 82.81 167 ASP A O 1
ATOM 1361 N N . LYS A 1 168 ? 18.932 13.645 -22.293 1.00 76.38 168 LYS A N 1
ATOM 1362 C CA . LYS A 1 168 ? 20.158 14.444 -22.304 1.00 76.38 168 LYS A CA 1
ATOM 1363 C C . LYS A 1 168 ? 21.115 13.953 -21.221 1.00 76.38 168 LYS A C 1
ATOM 1365 O O . LYS A 1 168 ? 20.693 13.662 -20.099 1.00 76.38 168 LYS A O 1
ATOM 1370 N N . VAL A 1 169 ? 22.409 13.887 -21.524 1.00 71.06 169 VAL A N 1
ATOM 1371 C CA . VAL A 1 169 ? 23.436 13.756 -20.485 1.00 71.06 169 VAL A CA 1
ATOM 1372 C C . VAL A 1 169 ? 23.702 15.152 -19.924 1.00 71.06 169 VAL A C 1
ATOM 1374 O O . VAL A 1 169 ? 23.952 16.080 -20.683 1.00 71.06 169 VAL A O 1
ATOM 1377 N N . LYS A 1 170 ? 23.585 15.320 -18.599 1.00 64.69 170 LYS A N 1
ATOM 1378 C CA . LYS A 1 170 ? 23.626 16.646 -17.952 1.00 64.69 170 LYS A CA 1
ATOM 1379 C C . LYS A 1 170 ? 24.937 17.409 -18.180 1.00 64.69 170 LYS A C 1
ATOM 1381 O O . LYS A 1 170 ? 24.904 18.631 -18.160 1.00 64.69 170 LYS A O 1
ATOM 1386 N N . ASP A 1 171 ? 26.018 16.689 -18.480 1.00 65.00 171 ASP A N 1
ATOM 1387 C CA . ASP A 1 171 ? 27.378 17.233 -18.540 1.00 65.00 171 ASP A CA 1
ATOM 1388 C C . ASP A 1 171 ? 28.132 16.835 -19.826 1.00 65.00 171 ASP A C 1
ATOM 1390 O O . ASP A 1 171 ? 29.360 16.860 -19.872 1.00 65.00 171 ASP A O 1
ATOM 1394 N N . SER A 1 172 ? 27.425 16.425 -20.888 1.00 61.75 172 SER A N 1
ATOM 1395 C CA . SER A 1 172 ? 28.054 16.197 -22.194 1.00 61.75 172 SER A CA 1
ATOM 1396 C C . SER A 1 172 ? 27.086 16.410 -23.356 1.00 61.75 172 SER A C 1
ATOM 1398 O O . SER A 1 172 ? 25.884 16.198 -23.225 1.00 61.75 172 SER A O 1
ATOM 1400 N N . ASN A 1 173 ? 27.621 16.732 -24.538 1.00 63.22 173 ASN A N 1
ATOM 1401 C CA . ASN A 1 173 ? 26.862 16.750 -25.798 1.00 63.22 173 ASN A CA 1
ATOM 1402 C C . ASN A 1 173 ? 26.406 15.344 -26.257 1.00 63.22 173 ASN A C 1
ATOM 1404 O O . ASN A 1 173 ? 25.983 15.177 -27.400 1.00 63.22 173 ASN A O 1
ATOM 1408 N N . SER A 1 174 ? 26.497 14.316 -25.403 1.00 62.81 174 SER A N 1
ATOM 1409 C CA . SER A 1 174 ? 26.034 12.967 -25.728 1.00 62.81 174 SER A CA 1
ATOM 1410 C C . SER A 1 174 ? 24.565 12.768 -25.350 1.00 62.81 174 SER A C 1
ATOM 1412 O O . SER A 1 174 ? 24.074 13.251 -24.327 1.00 62.81 174 SER A O 1
ATOM 1414 N N . ILE A 1 175 ? 23.857 12.026 -26.195 1.00 67.81 175 ILE A N 1
ATOM 1415 C CA . ILE A 1 175 ? 22.459 11.646 -25.997 1.00 67.81 175 ILE A CA 1
ATOM 1416 C C . ILE A 1 175 ? 22.423 10.293 -25.289 1.00 67.81 175 ILE A C 1
ATOM 1418 O O . ILE A 1 175 ? 23.188 9.384 -25.612 1.00 67.81 175 ILE A O 1
ATOM 1422 N N . ASN A 1 176 ? 21.499 10.125 -24.344 1.00 75.81 176 ASN A N 1
ATOM 1423 C CA . ASN A 1 176 ? 21.212 8.808 -23.791 1.00 75.81 176 ASN A CA 1
ATOM 1424 C C . ASN A 1 176 ? 20.340 8.020 -24.775 1.00 75.81 176 ASN A C 1
ATOM 1426 O O . ASN A 1 176 ? 19.112 8.020 -24.678 1.00 75.81 176 ASN A O 1
ATOM 1430 N N . THR A 1 177 ? 20.983 7.322 -25.709 1.00 80.31 177 THR A N 1
ATOM 1431 C CA . THR A 1 177 ? 20.334 6.596 -26.814 1.00 80.31 177 THR A CA 1
ATOM 1432 C C . THR A 1 177 ? 19.293 5.570 -26.352 1.00 80.31 177 THR A C 1
ATOM 1434 O O . THR A 1 177 ? 18.367 5.253 -27.094 1.00 80.31 177 THR A O 1
ATOM 1437 N N . PHE A 1 178 ? 19.392 5.074 -25.114 1.00 84.12 178 PHE A N 1
ATOM 1438 C CA . PHE A 1 178 ? 18.491 4.050 -24.579 1.00 84.12 178 PHE A CA 1
ATOM 1439 C C . PHE A 1 178 ? 17.363 4.606 -23.700 1.00 84.12 178 PHE A C 1
ATOM 1441 O O . PHE A 1 178 ? 16.414 3.879 -23.408 1.00 84.12 178 PHE A O 1
ATOM 1448 N N . ALA A 1 179 ? 17.414 5.879 -23.283 1.00 85.75 179 ALA A N 1
ATOM 1449 C CA . ALA A 1 179 ? 16.333 6.487 -22.502 1.00 85.75 179 ALA A CA 1
ATOM 1450 C C . ALA A 1 179 ? 14.971 6.503 -23.222 1.00 85.75 179 ALA A C 1
ATOM 1452 O O . ALA A 1 179 ? 13.971 6.180 -22.569 1.00 85.75 179 ALA A O 1
ATOM 1453 N N . PRO A 1 180 ? 14.901 6.767 -24.545 1.00 89.00 180 PRO A N 1
ATOM 1454 C CA . PRO A 1 180 ? 13.645 6.723 -25.288 1.00 89.00 180 PRO A CA 1
ATOM 1455 C C . PRO A 1 180 ? 12.893 5.390 -25.194 1.00 89.00 180 PRO A C 1
ATOM 1457 O O . PRO A 1 180 ? 11.664 5.393 -25.238 1.00 89.00 180 PRO A O 1
ATOM 1460 N N . LEU A 1 181 ? 13.589 4.263 -24.983 1.00 89.94 181 LEU A N 1
ATOM 1461 C CA . LEU A 1 181 ? 12.961 2.939 -24.860 1.00 89.94 181 LEU A CA 1
ATOM 1462 C C . LEU A 1 181 ? 11.978 2.857 -23.686 1.00 89.94 181 LEU A C 1
ATOM 1464 O O . LEU A 1 181 ? 10.985 2.138 -23.763 1.00 89.94 181 LEU A O 1
ATOM 1468 N N . MET A 1 182 ? 12.230 3.605 -22.607 1.00 93.00 182 MET A N 1
ATOM 1469 C CA . MET A 1 182 ? 11.369 3.607 -21.422 1.00 93.00 182 MET A CA 1
ATOM 1470 C C . MET A 1 182 ? 10.201 4.589 -21.510 1.00 93.00 182 MET A C 1
ATOM 1472 O O . MET A 1 182 ? 9.254 4.444 -20.741 1.00 93.00 182 MET A O 1
ATOM 1476 N N . LYS A 1 183 ? 10.209 5.548 -22.444 1.00 93.44 183 LYS A N 1
ATOM 1477 C CA . LYS A 1 183 ? 9.152 6.566 -22.583 1.00 93.44 183 LYS A CA 1
ATOM 1478 C C . LYS A 1 183 ? 7.732 6.002 -22.707 1.00 93.44 183 LYS A C 1
ATOM 1480 O O . LYS A 1 183 ? 6.892 6.412 -21.906 1.00 93.44 183 LYS A O 1
ATOM 1485 N N . PRO A 1 184 ? 7.426 5.064 -23.630 1.00 93.88 184 PRO A N 1
ATOM 1486 C CA . PRO A 1 184 ? 6.062 4.542 -23.752 1.00 93.88 184 PRO A CA 1
ATOM 148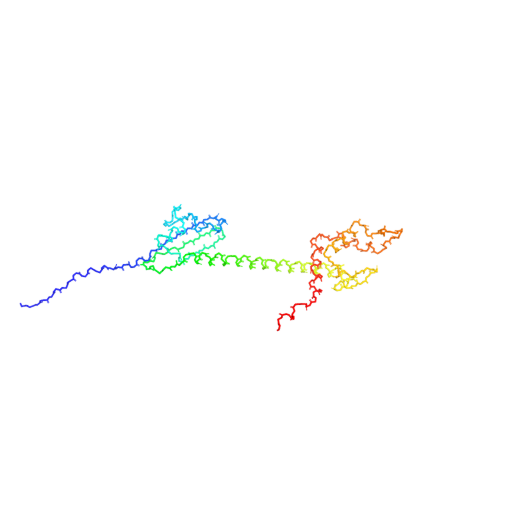7 C C . PRO A 1 184 ? 5.611 3.824 -22.475 1.00 93.88 184 PRO A C 1
ATOM 1489 O O . PRO A 1 184 ? 4.446 3.905 -22.088 1.00 93.88 184 PRO A O 1
ATOM 1492 N N . TYR A 1 185 ? 6.545 3.173 -21.775 1.00 95.19 185 TYR A N 1
ATOM 1493 C CA . TYR A 1 185 ? 6.257 2.513 -20.509 1.00 95.19 185 TYR A CA 1
ATOM 1494 C C . TYR A 1 185 ? 6.054 3.509 -19.368 1.00 95.19 185 TYR A C 1
ATOM 1496 O O . TYR A 1 185 ? 5.171 3.305 -18.547 1.00 95.19 185 TYR A O 1
ATOM 1504 N N . ALA A 1 186 ? 6.833 4.587 -19.312 1.00 95.00 186 ALA A N 1
ATOM 1505 C CA . ALA A 1 186 ? 6.716 5.621 -18.290 1.00 95.00 186 ALA A CA 1
ATOM 1506 C C . ALA A 1 186 ? 5.419 6.435 -18.444 1.00 95.00 186 ALA A C 1
ATOM 1508 O O . ALA A 1 186 ? 4.720 6.670 -17.460 1.00 95.00 186 ALA A O 1
ATOM 1509 N N . ALA A 1 187 ? 5.039 6.771 -19.681 1.00 93.38 187 ALA A N 1
ATOM 1510 C CA . ALA A 1 187 ? 3.844 7.560 -19.984 1.00 93.38 187 ALA A CA 1
ATOM 1511 C C . ALA A 1 187 ? 2.526 6.881 -19.556 1.00 93.38 187 ALA A C 1
ATOM 1513 O O . ALA A 1 187 ? 1.563 7.560 -19.210 1.00 93.38 187 ALA A O 1
ATOM 1514 N N . MET A 1 188 ? 2.468 5.543 -19.525 1.00 92.50 188 MET A N 1
ATOM 1515 C CA . MET A 1 188 ? 1.263 4.797 -19.116 1.00 92.50 188 MET A CA 1
ATOM 1516 C C . MET A 1 188 ? 1.125 4.581 -17.592 1.00 92.50 188 MET A C 1
ATOM 1518 O O . MET A 1 188 ? 0.137 3.983 -17.124 1.00 92.50 188 MET A O 1
ATOM 1522 N N . LEU A 1 189 ? 2.116 5.014 -16.804 1.00 95.62 189 LEU A N 1
ATOM 1523 C CA . LEU A 1 189 ? 2.181 4.800 -15.360 1.00 95.62 189 LEU A CA 1
ATOM 1524 C C . LEU A 1 189 ? 1.709 6.039 -14.591 1.00 95.62 189 LEU A C 1
ATOM 1526 O O . LEU A 1 189 ? 2.384 7.059 -14.537 1.00 95.62 189 LEU A O 1
ATOM 1530 N N . SER A 1 190 ? 0.559 5.921 -13.923 1.00 95.69 190 SER A N 1
ATOM 1531 C CA . SER A 1 190 ? 0.107 6.907 -12.936 1.00 95.69 190 SER A CA 1
ATOM 1532 C C . SER A 1 190 ? 0.864 6.751 -11.607 1.00 95.69 190 SER A C 1
ATOM 1534 O O . SER A 1 190 ? 1.393 5.664 -11.347 1.00 95.69 190 SER A O 1
ATOM 1536 N N . PRO A 1 191 ? 0.856 7.759 -10.709 1.00 95.12 191 PRO A N 1
ATOM 1537 C CA . PRO A 1 191 ? 1.523 7.669 -9.403 1.00 95.12 191 PRO A CA 1
ATOM 1538 C C . PRO A 1 191 ? 1.153 6.405 -8.611 1.00 95.12 191 PRO A C 1
ATOM 1540 O O . PRO A 1 191 ? 2.024 5.704 -8.099 1.00 95.12 191 PRO A O 1
ATOM 1543 N N . ASN A 1 192 ? -0.131 6.027 -8.616 1.00 95.75 192 ASN A N 1
ATOM 1544 C CA . ASN A 1 192 ? -0.602 4.801 -7.966 1.00 95.75 192 ASN A CA 1
ATOM 1545 C C . ASN A 1 192 ? -0.014 3.528 -8.598 1.00 95.75 192 ASN A C 1
ATOM 1547 O O . ASN A 1 192 ? 0.336 2.592 -7.881 1.00 95.75 192 ASN A O 1
ATOM 1551 N N . LYS A 1 193 ? 0.122 3.471 -9.931 1.00 96.88 193 LYS A N 1
ATOM 1552 C CA . LYS A 1 193 ? 0.745 2.322 -10.610 1.00 96.88 193 LYS A CA 1
ATOM 1553 C C . LYS A 1 193 ? 2.233 2.229 -10.274 1.00 96.88 193 LYS A C 1
ATOM 1555 O O . LYS A 1 193 ? 2.701 1.134 -9.980 1.00 96.88 193 LYS A O 1
ATOM 1560 N N . ILE A 1 194 ? 2.945 3.359 -10.272 1.00 97.31 194 ILE A N 1
ATOM 1561 C CA . ILE A 1 194 ? 4.369 3.433 -9.907 1.00 97.31 194 ILE A CA 1
ATOM 1562 C C . ILE A 1 194 ? 4.570 2.900 -8.486 1.00 97.31 194 ILE A C 1
ATOM 1564 O O . ILE A 1 194 ? 5.368 1.986 -8.274 1.00 97.31 194 ILE A O 1
ATOM 1568 N N . HIS A 1 195 ? 3.788 3.407 -7.530 1.00 97.38 195 HIS A N 1
ATOM 1569 C CA . HIS A 1 195 ? 3.853 2.974 -6.138 1.00 97.38 195 HIS A CA 1
ATOM 1570 C C . HIS A 1 195 ? 3.544 1.478 -5.980 1.00 97.38 195 HIS A C 1
ATOM 1572 O O . HIS A 1 195 ? 4.276 0.764 -5.299 1.00 97.38 195 HIS A O 1
ATOM 1578 N N . ASN A 1 196 ? 2.503 0.972 -6.648 1.00 98.00 196 ASN A N 1
ATOM 1579 C CA . ASN A 1 196 ? 2.141 -0.445 -6.584 1.00 98.00 196 ASN A CA 1
ATOM 1580 C C . ASN A 1 196 ? 3.254 -1.353 -7.129 1.00 98.00 196 ASN A C 1
ATOM 1582 O O . ASN A 1 196 ? 3.559 -2.375 -6.516 1.00 98.00 196 ASN A O 1
ATOM 1586 N N . ILE A 1 197 ? 3.888 -0.978 -8.248 1.00 97.88 197 ILE A N 1
ATOM 1587 C CA . ILE A 1 197 ? 5.035 -1.710 -8.811 1.00 97.88 197 ILE A CA 1
ATOM 1588 C C . ILE A 1 197 ? 6.200 -1.725 -7.819 1.00 97.88 197 ILE A C 1
ATOM 1590 O O . ILE A 1 197 ? 6.781 -2.784 -7.581 1.00 97.88 197 ILE A O 1
ATOM 1594 N N . TYR A 1 198 ? 6.518 -0.579 -7.212 1.00 97.56 198 TYR A N 1
ATOM 1595 C CA . TYR A 1 198 ? 7.576 -0.484 -6.207 1.00 97.56 198 TYR A CA 1
ATOM 1596 C C . TYR A 1 198 ? 7.303 -1.392 -5.000 1.00 97.56 198 TYR A C 1
ATOM 1598 O O . TYR A 1 198 ? 8.172 -2.167 -4.598 1.00 97.56 198 TYR A O 1
ATOM 1606 N N . VAL A 1 199 ? 6.086 -1.342 -4.448 1.00 96.75 199 VAL A N 1
ATOM 1607 C CA . VAL A 1 199 ? 5.666 -2.184 -3.317 1.00 96.75 199 VAL A CA 1
ATOM 1608 C C . VAL A 1 199 ? 5.777 -3.668 -3.671 1.00 96.75 199 VAL A C 1
ATOM 1610 O O . VAL A 1 199 ? 6.342 -4.445 -2.901 1.00 96.75 199 VAL A O 1
ATOM 1613 N N . TYR A 1 200 ? 5.320 -4.065 -4.862 1.00 97.88 200 TYR A N 1
ATOM 1614 C CA . TYR A 1 200 ? 5.482 -5.432 -5.353 1.00 97.88 200 TYR A CA 1
ATOM 1615 C C . TYR A 1 200 ? 6.960 -5.842 -5.437 1.00 97.88 200 TYR A C 1
ATOM 1617 O O . TYR A 1 200 ? 7.338 -6.861 -4.857 1.00 97.88 200 TYR A O 1
ATOM 1625 N N . LEU A 1 201 ? 7.811 -5.032 -6.076 1.00 96.38 201 LEU A N 1
ATOM 1626 C CA . LEU A 1 201 ? 9.246 -5.302 -6.192 1.00 96.38 201 LEU A CA 1
ATOM 1627 C C . LEU A 1 201 ? 9.920 -5.446 -4.826 1.00 96.38 201 LEU A C 1
ATOM 1629 O O . LEU A 1 201 ? 10.728 -6.354 -4.639 1.00 96.38 201 LEU A O 1
ATOM 1633 N N . LYS A 1 202 ? 9.575 -4.605 -3.845 1.00 95.69 202 LYS A N 1
ATOM 1634 C CA . LYS A 1 202 ? 10.085 -4.751 -2.475 1.00 95.69 202 LYS A CA 1
ATOM 1635 C C . LYS A 1 202 ? 9.553 -6.006 -1.791 1.00 95.69 202 LYS A C 1
ATOM 1637 O O . LYS A 1 202 ? 10.314 -6.656 -1.084 1.00 95.69 202 LYS A O 1
ATOM 1642 N N . SER A 1 203 ? 8.298 -6.388 -2.023 1.00 95.19 203 SER A N 1
ATOM 1643 C CA . SER A 1 203 ? 7.723 -7.600 -1.429 1.00 95.19 203 SER A CA 1
ATOM 1644 C C . SER A 1 203 ? 8.435 -8.881 -1.880 1.00 95.19 203 SER A C 1
ATOM 1646 O O . SER A 1 203 ? 8.676 -9.754 -1.053 1.00 95.19 203 SER A O 1
ATOM 1648 N N . ILE A 1 204 ? 8.843 -8.970 -3.153 1.00 95.12 204 ILE A N 1
ATOM 1649 C CA . ILE A 1 204 ? 9.521 -10.158 -3.706 1.00 95.12 204 ILE A CA 1
ATOM 1650 C C . ILE A 1 204 ? 11.040 -10.164 -3.483 1.00 95.12 204 ILE A C 1
ATOM 1652 O O . ILE A 1 204 ? 11.677 -11.205 -3.639 1.00 95.12 204 ILE A O 1
ATOM 1656 N N . ASN A 1 205 ? 11.620 -9.009 -3.139 1.00 93.12 205 ASN A N 1
ATOM 1657 C CA . ASN A 1 205 ? 13.048 -8.845 -2.846 1.00 93.12 205 ASN A CA 1
ATOM 1658 C C . ASN A 1 205 ? 13.350 -8.688 -1.350 1.00 93.12 205 ASN A C 1
ATOM 1660 O O . ASN A 1 205 ? 14.511 -8.523 -0.980 1.00 93.12 205 ASN A O 1
ATOM 1664 N N . LYS A 1 206 ? 12.340 -8.739 -0.473 1.00 86.19 206 LYS A N 1
ATOM 1665 C CA . LYS A 1 206 ? 12.573 -8.870 0.966 1.00 86.19 206 LYS A CA 1
ATOM 1666 C C . LYS A 1 206 ? 13.231 -10.228 1.224 1.00 86.19 206 LYS A C 1
ATOM 1668 O O . LYS A 1 206 ? 12.559 -11.256 1.240 1.00 86.19 206 LYS A O 1
ATOM 1673 N N . ASN A 1 207 ? 14.545 -10.225 1.442 1.00 55.50 207 ASN A N 1
ATOM 1674 C CA . ASN A 1 207 ? 15.220 -11.322 2.125 1.00 55.50 207 ASN A CA 1
ATOM 1675 C C . ASN A 1 207 ? 14.533 -11.531 3.485 1.00 55.50 207 ASN A C 1
ATOM 1677 O O . ASN A 1 207 ? 14.161 -10.557 4.144 1.00 55.50 207 ASN A O 1
ATOM 1681 N N . LYS A 1 208 ? 14.346 -12.789 3.901 1.00 44.75 208 LYS A N 1
ATOM 1682 C CA . LYS A 1 208 ? 13.925 -13.161 5.260 1.00 44.75 208 LYS A CA 1
ATOM 1683 C C . LYS A 1 208 ? 14.977 -12.680 6.276 1.00 44.75 208 LYS A C 1
ATOM 1685 O O . LYS A 1 208 ? 15.774 -13.474 6.743 1.00 44.75 208 LYS A O 1
ATOM 1690 N N . GLN A 1 209 ? 15.008 -11.393 6.605 1.00 39.66 209 GLN A N 1
ATOM 1691 C CA . GLN A 1 209 ? 15.857 -10.859 7.677 1.00 39.66 209 GLN A CA 1
ATOM 1692 C C . GLN A 1 209 ? 15.146 -10.790 9.037 1.00 39.66 209 GLN A C 1
ATOM 1694 O O . GLN A 1 209 ? 15.727 -10.294 9.984 1.00 39.66 209 GLN A O 1
ATOM 1699 N N . ASN A 1 210 ? 13.939 -11.361 9.175 1.00 39.00 210 ASN A N 1
ATOM 1700 C CA . ASN A 1 210 ? 13.212 -11.418 10.452 1.00 39.00 210 ASN A CA 1
ATOM 1701 C C . ASN A 1 210 ? 12.716 -12.847 10.765 1.00 39.00 210 ASN A C 1
ATOM 1703 O O . ASN A 1 210 ? 11.514 -13.076 10.912 1.00 39.00 210 ASN A O 1
ATOM 1707 N N . THR A 1 211 ? 13.602 -13.846 10.808 1.00 36.81 211 THR A N 1
ATOM 1708 C CA . THR A 1 211 ? 13.266 -15.175 11.378 1.00 36.81 211 THR A CA 1
ATOM 1709 C C . THR A 1 211 ? 14.318 -15.691 12.373 1.00 36.81 211 THR A C 1
ATOM 1711 O O . THR A 1 211 ? 14.166 -16.791 12.883 1.00 36.81 211 THR A O 1
ATOM 1714 N N . GLU A 1 212 ? 15.322 -14.888 12.745 1.00 35.28 212 GLU A N 1
ATOM 1715 C CA . GLU A 1 212 ? 16.370 -15.295 13.707 1.00 35.28 212 GLU A CA 1
ATOM 1716 C C . GLU A 1 212 ? 16.398 -14.488 15.021 1.00 35.28 212 GLU A C 1
ATOM 1718 O O . GLU A 1 212 ? 17.329 -14.630 15.795 1.00 35.28 212 GLU A O 1
ATOM 1723 N N . GLU A 1 213 ? 15.354 -13.719 15.350 1.00 36.34 213 GLU A N 1
ATOM 1724 C CA . GLU A 1 213 ? 15.205 -13.107 16.694 1.00 36.34 213 GLU A CA 1
ATOM 1725 C C . GLU A 1 213 ? 14.136 -13.788 17.566 1.00 36.34 213 GLU A C 1
ATOM 1727 O O . GLU A 1 213 ? 13.650 -13.230 18.547 1.00 36.34 213 GLU A O 1
ATOM 1732 N N . LYS A 1 214 ? 13.747 -15.019 17.221 1.00 37.22 214 LYS A N 1
ATOM 1733 C CA . LYS A 1 214 ? 12.974 -15.889 18.119 1.00 37.22 214 LYS A CA 1
ATOM 1734 C C . LYS A 1 214 ? 13.487 -17.323 18.046 1.00 37.22 214 LYS A C 1
ATOM 1736 O O . LYS A 1 214 ? 12.820 -18.202 17.500 1.00 37.22 214 LYS A O 1
ATOM 1741 N N . LYS A 1 215 ? 14.675 -17.536 18.596 1.00 33.91 215 LYS A N 1
ATOM 1742 C CA . LYS A 1 215 ? 15.057 -18.792 19.236 1.00 33.91 215 LYS A CA 1
ATOM 1743 C C . LYS A 1 215 ? 15.736 -18.468 20.552 1.00 33.91 215 LYS A C 1
ATOM 1745 O O . LYS A 1 215 ? 16.525 -17.502 20.553 1.00 33.91 215 LYS A O 1
#

Radius of gyration: 35.39 Å; chains: 1; bounding box: 100×52×96 Å

Foldseek 3Di:
DDDDDDDDDPPPPPPPPPFDKFKWKDPPAQDPVCQQVAQTPGTPSPSPDGVVRCVVVQWDFPDWDDDNRMIMTMITHDPDDPPDPVVVVVVVVVVVVVVVVVVVVVVVVVVVLVVLLVLLQVLCVVPPCVQQNPLQCDDDLNDGRPLPDDLVVLLVLLVCLCVVVQQDDPPDPDGSPCSVVCNVVSVVDDPSNSSSNNSNSCVVPDDPPDDPPPD

Sequence (215 aa):
MKLLHSIILITLFATMLNAQTTMCYKENHSDMTTINTTKLDGGLCQSKKSAKEMNNEGWTTEDIKINSNNYIYLFKKVTTINEVNMDELENRVLERMKNEKIEKNKLVKEKLEKSKIKYGKKVYEAKCIFCHGKKGELQKYGKAPIKDLNLRNFEKAIREYTTGERDKVKDSNSINTFAPLMKPYAAMLSPNKIHNIYVYLKSINKNKQNTEEKK

Secondary structure (DSSP, 8-state):
--------------------EEEEEE-S---TTTTTTSEEBSTTTTTTEEHHHHHHTTEEEEEEEEETTEEEEEEEE-SS-----HHHHHHHHHHHHHHHHHHHHHHHHHHHHHHHHHHHHHHHHHHTHHHH-SSS---BTTB--GGG--HHHHHHHHHHHHHSTTSB-TTSS-B-TTGGGGHHHHHT--HHHHHHHHHHHHHHH----SSSS--

pLDDT: mean 83.39, std 17.44, range [33.91, 98.06]